Protein 8FYU (pdb70)

Foldseek 3Di:
DDDALVRLQVVLVVCVVVVVLVSSLVSLVVSCVRPVLALVSLLSNLVSCVSVVVLVSSLVSLVSSCVNPVLDLSSLQSNLVSCLVVLNLVSSLVSLVSSVVSCVVVVNPPDCVSVVVNVVSVVVNVVD/DALVVLLVVLVVCVVVVNLVVSLVSLVVSCVRPVLALVSLLSNLVSCVVVVVLVSSLVSLVSSCVNPVLDLSSLQSNLVSCLVVVVLVSSLVSLVSSVVSCVVVVNPPDCVSVVVNVVSVVVNVVD/DVDDDPPDDD/DPDDDPPDDD

Radius of gyration: 18.84 Å; Cα contacts (8 Å, |Δi|>4): 415; chains: 4; bounding box: 43×46×54 Å

B-factor: mean 25.93, std 8.2, range [12.49, 56.45]

GO terms:
  GO:0005634 nucleus (C, IDA)
  GO:0043161 proteasome-mediated ubiquitin-dependent protein catabolic process (P, IDA)
  GO:0050821 protein stabilization (P, IDA)
  GO:0006513 protein monoubiquitination (P, IDA)
  GO:0061630 ubiquitin protein ligase activity (F, IGI)
  GO:0043161 proteasome-mediated ubiquitin-dependent protein catabolic process (P, TAS)
  GO:0006511 ubiquitin-dependent protein catabolic process (P, IGI)
  GO:0051087 protein-folding chaperone binding (F, IPI)
  GO:0005515 protein binding (F, IPI)
  GO:0031072 heat sho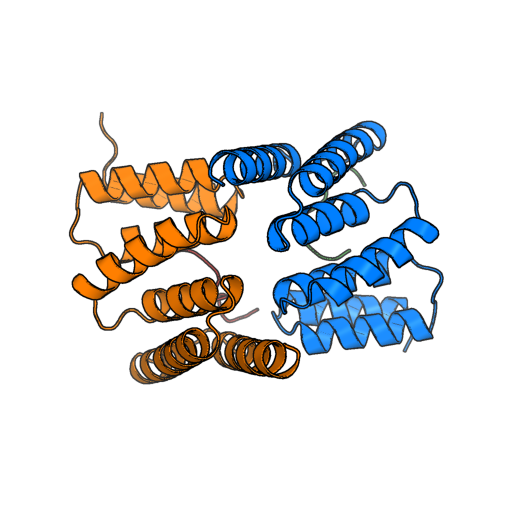ck protein binding (F, IPI)
  GO:0101031 protein folding chaperone complex (C, IPI)
  GO:0061630 ubiquitin protein ligase activity (F, IDA)
  GO:0005783 endoplasmic reticulum (C, IDA)
  GO:0030544 Hsp70 protein binding (F, IDA)
  GO:0000151 ubiquitin ligase complex (C, IDA)
  GO:0000209 protein polyubiquitination (P, IDA)
  GO:0061630 ubiquitin protein ligase activity (F, IMP)
  GO:0036503 ERAD pathway (P, IMP)
  GO:0006511 ubiquitin-dependent protein catabolic process (P, IMP)
  GO:0001664 G protein-coupled receptor binding (F, IPI)

Nearest PDB structures (foldseek):
  8gck-assembly1_B  TM=1.006E+00  e=4.329E-17  Homo sapiens
  8fyu-assembly2_A  TM=1.005E+00  e=1.346E-16  Homo sapiens
  8gck-assembly2_A  TM=1.004E+00  e=1.996E-16  Homo sapiens
  8ei0-assembly1_A  TM=9.947E-01  e=1.485E-16  Homo sapiens
  3q4a-assembly1_B  TM=9.981E-01  e=2.314E-16  Mus musculus

Structure (mmCIF, N/CA/C/O backbone):
data_8FYU
#
_entry.id   8FYU
#
_cell.length_a   82.340
_cell.length_b   46.035
_cell.length_c   70.782
_cell.angle_alpha   90.000
_cell.angle_beta   119.950
_cell.angle_gamma   90.000
#
_symmetry.space_group_name_H-M   'C 1 2 1'
#
loop_
_entity.id
_entity.type
_entity.pdbx_description
1 polymer 'E3 ubiquitin-protein ligase CHIP'
2 polymer ACE-SER-SER-THR-GLY-SER-ILE-ASP-MET-VAL-ASP
3 water water
#
loop_
_atom_site.group_PDB
_atom_site.id
_atom_site.type_symbol
_atom_site.label_atom_id
_atom_site.label_alt_id
_atom_site.label_comp_id
_atom_site.label_asym_id
_atom_site.label_entity_id
_atom_site.label_seq_id
_atom_site.pdbx_PDB_ins_code
_a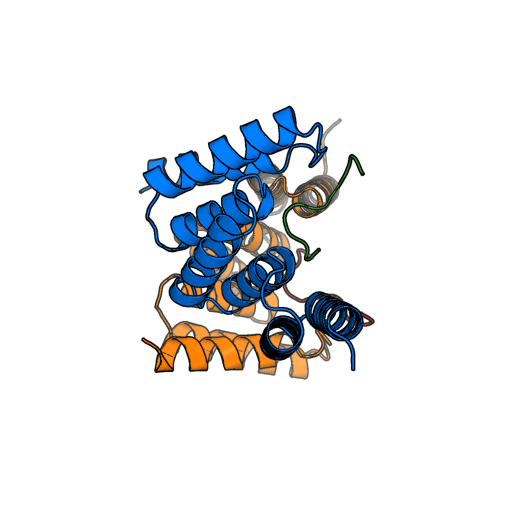tom_site.Cartn_x
_atom_site.Cartn_y
_atom_site.Cartn_z
_atom_site.occupancy
_atom_site.B_iso_or_equiv
_atom_site.auth_seq_id
_atom_site.auth_comp_id
_atom_site.auth_asym_id
_atom_site.auth_atom_id
_atom_site.pdbx_PDB_model_num
ATOM 1 N N . LYS A 1 1 ? -10.73700 12.98900 -19.41300 1.000 45.65000 23 LYS B N 1
ATOM 2 C CA . LYS A 1 1 ? -12.14600 13.35100 -19.28900 1.000 50.99000 23 LYS B CA 1
ATOM 3 C C . LYS A 1 1 ? -12.68500 12.92400 -17.93100 1.000 47.20000 23 LYS B C 1
ATOM 4 O O . LYS A 1 1 ? -12.73500 13.73000 -17.00700 1.000 50.50000 23 LYS B O 1
ATOM 6 N N . SER A 1 2 ? -13.07700 11.64200 -17.81400 1.000 46.42000 24 SER B N 1
ATOM 7 C CA . SER A 1 2 ? -13.66600 11.06500 -16.60600 1.000 39.69000 24 SER B CA 1
ATOM 8 C C . SER A 1 2 ? -12.76400 9.98800 -16.01000 1.000 35.85000 24 SER B C 1
ATOM 9 O O . SER A 1 2 ? -12.00900 9.34000 -16.73900 1.000 38.09000 24 SER B O 1
ATOM 12 N N . PRO A 1 3 ? -12.81000 9.76600 -14.69300 1.000 35.45000 25 PRO B N 1
ATOM 13 C CA . PRO A 1 3 ? -12.09200 8.61700 -14.12800 1.000 28.30000 25 PRO B CA 1
ATOM 14 C C . PRO A 1 3 ? -12.87200 7.32200 -14.31400 1.000 30.06000 25 PRO B C 1
ATOM 15 O O . PRO A 1 3 ? -14.10100 7.28300 -14.20600 1.000 32.41000 25 PRO B O 1
ATOM 19 N N . SER A 1 4 ? -12.13700 6.25300 -14.60600 1.000 27.65000 26 SER B N 1
ATOM 20 C CA . SER A 1 4 ? -12.70400 4.91600 -14.65300 1.000 26.63000 26 SER B CA 1
ATOM 21 C C . SER A 1 4 ? -12.85700 4.36500 -13.23400 1.000 25.30000 26 SER B C 1
ATOM 22 O O . SER A 1 4 ? -12.31600 4.90800 -12.26800 1.000 20.82000 26 SER B O 1
ATOM 25 N N . ALA A 1 5 ? -13.61200 3.27300 -13.10500 1.000 25.08000 27 ALA B N 1
ATOM 26 C CA . ALA A 1 5 ? -13.68400 2.61300 -11.80300 1.000 25.20000 27 ALA B CA 1
ATOM 27 C C . ALA A 1 5 ? -12.29300 2.21100 -11.32700 1.000 25.92000 27 ALA B C 1
ATOM 28 O O . ALA A 1 5 ? -11.97900 2.31500 -10.13400 1.000 22.84000 27 ALA B O 1
ATOM 30 N N . GLN A 1 6 ? -11.42700 1.79600 -12.25700 1.000 23.51000 28 GLN B N 1
ATOM 31 C CA . GLN A 1 6 ? -10.07900 1.38200 -11.88500 1.000 25.76000 28 GLN B CA 1
ATOM 32 C C . GLN A 1 6 ? -9.24300 2.56600 -11.40500 1.000 24.03000 28 GLN B C 1
ATOM 33 O O . GLN A 1 6 ? -8.44800 2.43900 -10.46000 1.000 21.50000 28 GLN B O 1
ATOM 39 N N . GLU A 1 7 ? -9.39400 3.72000 -12.05200 1.000 20.99000 29 GLU B N 1
ATOM 40 C CA . GLU A 1 7 ? -8.72800 4.92300 -11.56800 1.000 21.68000 29 GLU B CA 1
ATOM 41 C C . GLU A 1 7 ? -9.20800 5.28600 -10.17100 1.000 23.07000 29 GLU B C 1
ATOM 42 O O . GLU A 1 7 ? -8.41400 5.69700 -9.31700 1.000 20.69000 29 GLU B O 1
ATOM 48 N N . LEU A 1 8 ? -10.50900 5.15200 -9.92200 1.000 22.10000 30 LEU B N 1
ATOM 49 C CA . LEU A 1 8 ? -11.04700 5.58300 -8.64000 1.000 20.01000 30 LEU B CA 1
ATOM 50 C C . LEU A 1 8 ? -10.66500 4.61400 -7.53000 1.000 19.58000 30 LEU B C 1
ATOM 51 O O . LEU A 1 8 ? -10.37800 5.04100 -6.40600 1.000 20.06000 30 LEU B O 1
ATOM 56 N N . LYS A 1 9 ? -10.66000 3.30900 -7.81700 1.000 18.94000 31 LYS B N 1
ATOM 57 C CA . LYS A 1 9 ? -10.16100 2.37300 -6.80700 1.000 20.27000 31 LYS B CA 1
ATOM 58 C C . LYS A 1 9 ? -8.69200 2.63400 -6.51900 1.000 20.90000 31 LYS B C 1
ATOM 59 O O . LYS A 1 9 ? -8.24100 2.52600 -5.37200 1.000 20.85000 31 LYS B O 1
ATOM 65 N N . GLU A 1 10 ? -7.93200 2.98600 -7.55500 1.000 22.68000 32 GLU B N 1
ATOM 66 C CA . GLU A 1 10 ? -6.52200 3.29900 -7.37200 1.000 23.14000 32 GLU B CA 1
ATOM 67 C C . GLU A 1 10 ? -6.34900 4.54900 -6.51700 1.000 24.12000 32 GLU B C 1
ATOM 68 O O . GLU A 1 10 ? -5.53900 4.56600 -5.57600 1.000 21.09000 32 GLU B O 1
ATOM 74 N N . GLN A 1 11 ? -7.12400 5.60200 -6.81200 1.000 21.84000 33 GLN B N 1
ATOM 75 C CA . GLN A 1 11 ? -7.10300 6.80800 -5.98000 1.000 19.96000 33 GLN B CA 1
ATOM 76 C C . GLN A 1 11 ? -7.46700 6.49200 -4.53500 1.000 19.31000 33 GLN B C 1
ATOM 77 O O . GLN A 1 11 ? -6.82100 6.97500 -3.59900 1.000 18.87000 33 GLN B O 1
ATOM 83 N N . GLY A 1 12 ? -8.52200 5.70800 -4.32900 1.000 20.31000 34 GLY B N 1
ATOM 84 C CA . GLY A 1 12 ? -8.91800 5.38200 -2.97100 1.000 18.72000 34 GLY B CA 1
ATOM 85 C C . GLY A 1 12 ? -7.83200 4.62700 -2.23300 1.000 20.03000 34 GLY B C 1
ATOM 86 O O . GLY A 1 12 ? -7.55700 4.90700 -1.06400 1.000 17.24000 34 GLY B O 1
ATOM 87 N N . ASN A 1 13 ? -7.18500 3.67700 -2.92100 1.000 18.10000 35 ASN B N 1
ATOM 88 C CA . ASN A 1 13 ? -6.10100 2.90800 -2.32100 1.000 17.80000 35 ASN B CA 1
ATOM 89 C C . ASN A 1 13 ? -4.97000 3.82800 -1.86400 1.000 21.79000 35 ASN B C 1
ATOM 90 O O . ASN A 1 13 ? -4.50300 3.73800 -0.72100 1.000 19.83000 35 ASN B O 1
ATOM 95 N N . ARG A 1 14 ? -4.55200 4.76100 -2.72600 1.000 22.26000 36 ARG B N 1
ATOM 96 C CA . ARG A 1 14 ? -3.52100 5.71700 -2.32800 1.000 23.81000 36 ARG B CA 1
ATOM 97 C C . ARG A 1 14 ? -3.99300 6.58600 -1.16800 1.000 24.53000 36 ARG B C 1
ATOM 98 O O . ARG A 1 14 ? -3.23800 6.82400 -0.21500 1.000 20.75000 36 ARG B O 1
ATOM 106 N N . LEU A 1 15 ? -5.25000 7.04300 -1.21100 1.000 19.92000 37 LEU B N 1
ATOM 107 C CA . LEU A 1 15 ? -5.78600 7.80900 -0.09100 1.000 19.67000 37 LEU B CA 1
ATOM 108 C C . LEU A 1 15 ? -5.82800 6.97000 1.18300 1.000 22.12000 37 LEU B C 1
ATOM 109 O O . LEU A 1 15 ? -5.53300 7.47600 2.27400 1.000 20.75000 37 LEU B O 1
ATOM 114 N N . PHE A 1 16 ? -6.19000 5.68900 1.06800 1.000 18.29000 38 PHE B N 1
ATOM 115 C CA . PHE A 1 16 ? -6.19800 4.81700 2.24200 1.000 20.22000 38 PHE B CA 1
ATOM 116 C C . PHE A 1 16 ? -4.81800 4.75400 2.87900 1.000 21.75000 38 PHE B C 1
ATOM 117 O O . PHE A 1 16 ? -4.67400 4.93100 4.09300 1.000 21.66000 38 PHE B O 1
ATOM 125 N N . VAL A 1 17 ? -3.78700 4.49100 2.07700 1.000 22.53000 39 VAL B N 1
ATOM 126 C CA . VAL A 1 17 ? -2.43400 4.43600 2.62100 1.000 22.78000 39 VAL B CA 1
ATOM 127 C C . VAL A 1 17 ? -2.01800 5.80400 3.15600 1.000 24.78000 39 VAL B C 1
ATOM 128 O O . VAL A 1 17 ? -1.19000 5.90300 4.07000 1.000 23.69000 39 VAL B O 1
ATOM 132 N N . GLY A 1 18 ? -2.59500 6.87900 2.61900 1.000 22.21000 40 GLY B N 1
ATOM 133 C CA . GLY A 1 18 ? -2.31100 8.19100 3.15900 1.000 23.14000 40 GLY B CA 1
ATOM 134 C C . GLY A 1 18 ? -3.06200 8.54000 4.42100 1.000 25.50000 40 GLY B C 1
ATOM 135 O O . GLY A 1 18 ? -3.03000 9.69900 4.84500 1.000 25.95000 40 GLY B O 1
ATOM 136 N N . ARG A 1 19 ? -3.73700 7.56400 5.04200 1.000 22.99000 41 ARG B N 1
ATOM 137 C CA . ARG A 1 19 ? -4.59600 7.80200 6.20600 1.000 24.30000 41 ARG B CA 1
ATOM 138 C C . ARG A 1 19 ? -5.65800 8.85900 5.91800 1.000 25.46000 41 ARG B C 1
ATOM 139 O O . ARG A 1 19 ? -6.08400 9.58100 6.81800 1.000 28.50000 41 ARG B O 1
ATOM 147 N N . LYS A 1 20 ? -6.09300 8.95700 4.66200 1.000 22.39000 42 LYS B N 1
ATOM 148 C CA . LYS A 1 20 ? -7.19400 9.83700 4.28100 1.000 23.58000 42 LYS B CA 1
ATOM 149 C C . LYS A 1 20 ? -8.44900 8.99100 4.08300 1.000 23.02000 42 LYS B C 1
ATOM 150 O O . LYS A 1 20 ? -8.93400 8.79700 2.97300 1.000 18.80000 42 LYS B O 1
ATOM 156 N N . TYR A 1 21 ? -8.96400 8.48100 5.20200 1.000 19.75000 43 TYR B N 1
ATOM 157 C CA . TYR A 1 21 ? -9.95300 7.40700 5.14200 1.000 23.57000 43 TYR B CA 1
ATOM 158 C C . TYR A 1 21 ? -11.32000 7.85300 4.61600 1.000 20.73000 43 TYR B C 1
ATOM 159 O O . TYR A 1 21 ? -11.92800 7.12300 3.82000 1.000 20.12000 43 TYR B O 1
ATOM 168 N N . PRO A 1 22 ? -11.86300 9.00000 5.04800 1.000 21.41000 44 PRO B N 1
ATOM 169 C CA . PRO A 1 22 ? -13.14400 9.44200 4.47000 1.000 22.02000 44 PRO B CA 1
ATOM 170 C C . PRO A 1 22 ? -13.03600 9.74600 2.99100 1.000 21.00000 44 PRO B C 1
ATOM 171 O O . PRO A 1 22 ? -13.95500 9.44700 2.21600 1.000 20.47000 44 PRO B O 1
ATOM 175 N N . GLU A 1 23 ? -11.92600 10.36200 2.58500 1.000 21.97000 45 GLU B N 1
ATOM 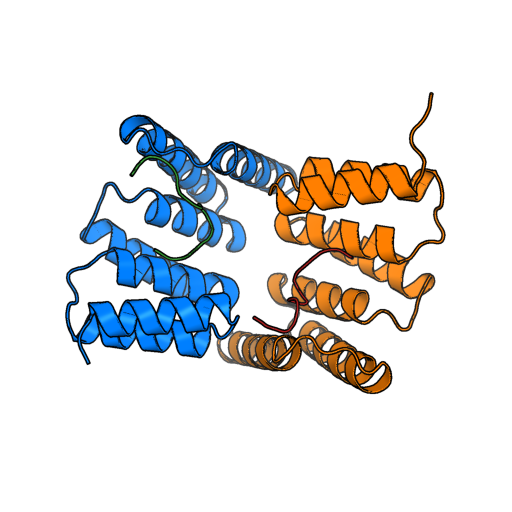176 C CA . GLU A 1 23 ? -11.69800 10.62300 1.17200 1.000 20.43000 45 GLU B CA 1
ATOM 177 C C . GLU A 1 23 ? -11.54600 9.31600 0.39600 1.000 21.44000 45 GLU B C 1
ATOM 178 O O . GLU A 1 23 ? -12.06700 9.17600 -0.72100 1.000 15.95000 45 GLU B O 1
ATOM 184 N N . ALA A 1 24 ? -10.85300 8.33800 0.98400 1.000 17.64000 46 ALA B N 1
ATOM 185 C CA . ALA A 1 24 ? -10.73800 7.02700 0.34200 1.000 16.35000 46 ALA B CA 1
ATOM 186 C C . ALA A 1 24 ? -12.10100 6.36700 0.17500 1.000 18.88000 46 ALA B C 1
ATOM 187 O O . ALA A 1 24 ? -12.38500 5.76300 -0.87200 1.000 15.97000 46 ALA B O 1
ATOM 189 N N . ALA A 1 25 ? -12.95300 6.44400 1.20200 1.000 15.29000 47 ALA B N 1
ATOM 190 C CA . ALA A 1 25 ? -14.25200 5.78700 1.10800 1.000 16.65000 47 ALA B CA 1
ATOM 191 C C . ALA A 1 25 ? -15.11300 6.40400 0.00900 1.000 17.24000 47 ALA B C 1
ATOM 192 O O . ALA A 1 25 ? -15.84000 5.68900 -0.69200 1.000 17.54000 47 ALA B O 1
ATOM 194 N N . ALA A 1 26 ? -15.01700 7.72200 -0.17500 1.000 17.04000 48 ALA B N 1
ATOM 195 C CA . ALA A 1 26 ? -15.74000 8.38500 -1.26200 1.000 18.56000 48 ALA B CA 1
ATOM 196 C C . ALA A 1 26 ? -15.24800 7.92200 -2.62800 1.000 17.84000 48 ALA B C 1
ATOM 197 O O . ALA A 1 26 ? -16.05600 7.71800 -3.54800 1.000 19.18000 48 ALA B O 1
ATOM 199 N N . CYS A 1 27 ? -13.93000 7.75600 -2.79100 1.000 16.58000 49 CYS B N 1
ATOM 200 C CA . CYS A 1 27 ? -13.41000 7.20700 -4.04400 1.000 18.78000 49 CYS B CA 1
ATOM 201 C C . CYS A 1 27 ? -13.96700 5.81500 -4.32100 1.000 19.38000 49 CYS B C 1
ATOM 202 O O . CYS A 1 27 ? -14.31400 5.48900 -5.46300 1.000 16.65000 49 CYS B O 1
ATOM 205 N N . TYR A 1 28 ? -14.01200 4.95100 -3.29900 1.000 19.14000 50 TYR B N 1
ATOM 206 C CA . TYR A 1 28 ? -14.57200 3.61800 -3.52200 1.000 14.71000 50 TYR B CA 1
ATOM 207 C C . TYR A 1 28 ? -16.05800 3.70400 -3.87000 1.000 14.54000 50 TYR B C 1
ATOM 208 O O . TYR A 1 28 ? -16.55500 2.93500 -4.70500 1.000 15.53000 50 TYR B O 1
ATOM 217 N N . GLY A 1 29 ? -16.78000 4.64400 -3.25400 1.000 16.38000 51 GLY B N 1
ATOM 218 C CA . GLY A 1 29 ? -18.18400 4.82700 -3.58300 1.000 17.63000 51 GLY B CA 1
ATOM 219 C C . GLY A 1 29 ? -18.38200 5.23800 -5.02900 1.000 18.50000 51 GLY B C 1
ATOM 220 O O . GLY A 1 29 ? -19.30500 4.77100 -5.69900 1.000 16.99000 51 GLY B O 1
ATOM 221 N N . ARG A 1 30 ? -17.49500 6.09500 -5.53500 1.000 16.25000 52 ARG B N 1
ATOM 222 C CA . ARG A 1 30 ? -17.53200 6.46500 -6.94300 1.000 20.95000 52 ARG B CA 1
ATOM 223 C C . ARG A 1 30 ? -17.18600 5.28200 -7.84500 1.000 18.97000 52 ARG B C 1
ATOM 224 O O . ARG A 1 30 ? -17.76500 5.14300 -8.93100 1.000 16.73000 52 ARG B O 1
ATOM 232 N N . ALA A 1 31 ? -16.27000 4.40800 -7.40800 1.000 16.42000 53 ALA B N 1
ATOM 233 C CA . ALA A 1 31 ? -15.99900 3.19300 -8.17300 1.000 19.95000 53 ALA B CA 1
ATOM 234 C C . ALA A 1 31 ? -17.23600 2.29900 -8.23600 1.000 18.08000 53 ALA B C 1
ATOM 235 O O . ALA A 1 31 ? -17.58400 1.78500 -9.30400 1.000 18.45000 53 ALA B O 1
ATOM 237 N N . ILE A 1 32 ? -17.93200 2.14200 -7.10400 1.000 16.39000 54 ILE B N 1
ATOM 238 C CA . ILE A 1 32 ? -19.16900 1.37000 -7.05100 1.000 15.56000 54 ILE B CA 1
ATOM 239 C C . ILE A 1 32 ? -20.20000 1.94000 -8.01500 1.000 19.99000 54 ILE B C 1
ATOM 240 O O . ILE A 1 32 ? -20.91800 1.19300 -8.69200 1.000 15.95000 54 ILE B O 1
ATOM 245 N N . THR A 1 33 ? -20.30400 3.27100 -8.08400 1.000 16.96000 55 THR B N 1
ATOM 246 C CA . THR A 1 33 ? -21.24000 3.88200 -9.01900 1.000 18.38000 55 THR B CA 1
ATOM 247 C C . THR A 1 33 ? -20.96000 3.42400 -10.44100 1.000 15.92000 55 THR B C 1
ATOM 248 O O . THR A 1 33 ? -21.87300 3.07300 -11.19100 1.000 21.95000 55 THR B O 1
ATOM 252 N N . ARG A 1 34 ? -19.69100 3.38800 -10.81400 1.000 17.67000 56 ARG B N 1
ATOM 253 C CA . ARG A 1 34 ? -19.31800 3.01100 -12.16200 1.000 20.35000 56 ARG B CA 1
ATOM 254 C C . ARG A 1 34 ? -19.42300 1.50900 -12.40100 1.000 20.12000 56 ARG B C 1
ATOM 255 O O . ARG A 1 34 ? -19.69500 1.08200 -13.53300 1.000 20.14000 56 ARG B O 1
ATOM 263 N N . ASN A 1 35 ? -19.23000 0.69000 -11.38000 1.000 23.71000 57 ASN B N 1
ATOM 264 C CA . ASN A 1 35 ? -19.46700 -0.74800 -11.50400 1.000 22.56000 57 ASN B CA 1
ATOM 265 C C . ASN A 1 35 ? -19.87300 -1.30500 -10.15800 1.000 17.62000 57 ASN B C 1
ATOM 266 O O . ASN A 1 35 ? -19.01800 -1.57800 -9.30000 1.000 20.77000 57 ASN B O 1
ATOM 271 N N . PRO A 1 36 ? -21.17100 -1.48500 -9.92700 1.000 17.00000 58 PRO B N 1
ATOM 272 C CA . PRO A 1 36 ? -21.66300 -1.91600 -8.61700 1.000 21.22000 58 PRO B CA 1
ATOM 273 C C . PRO A 1 36 ? -21.57400 -3.41300 -8.35800 1.000 21.14000 58 PRO B C 1
ATOM 274 O O . PRO A 1 36 ? -22.08600 -3.87100 -7.33200 1.000 21.63000 58 PRO B O 1
ATOM 278 N N . LEU A 1 37 ? -20.93000 -4.18100 -9.23800 1.000 19.69000 59 LEU B N 1
ATOM 279 C CA . LEU A 1 37 ? -20.84600 -5.62800 -9.09100 1.000 22.48000 59 LEU B CA 1
ATOM 280 C C . LEU A 1 37 ? -19.47200 -6.10800 -8.63300 1.000 25.43000 59 LEU B C 1
ATOM 281 O O . LEU A 1 37 ? -19.20300 -7.31100 -8.70400 1.000 23.90000 59 LEU B O 1
ATOM 286 N N . VAL A 1 38 ? -18.60000 -5.20500 -8.17400 1.000 21.77000 60 VAL B N 1
ATOM 287 C CA . VAL A 1 38 ? -17.24900 -5.54100 -7.72600 1.000 22.41000 60 VAL B CA 1
ATOM 288 C C . VAL A 1 38 ? -17.26900 -5.64200 -6.21200 1.000 19.10000 60 VAL B C 1
ATOM 289 O O . VAL A 1 38 ? -17.33000 -4.61400 -5.53200 1.000 17.38000 60 VAL B O 1
ATOM 293 N N . ALA A 1 39 ? -17.13500 -6.85500 -5.67300 1.000 17.65000 61 ALA B N 1
ATOM 294 C CA . ALA A 1 39 ? -17.11900 -6.99200 -4.21900 1.000 18.63000 61 ALA B CA 1
ATOM 295 C C . 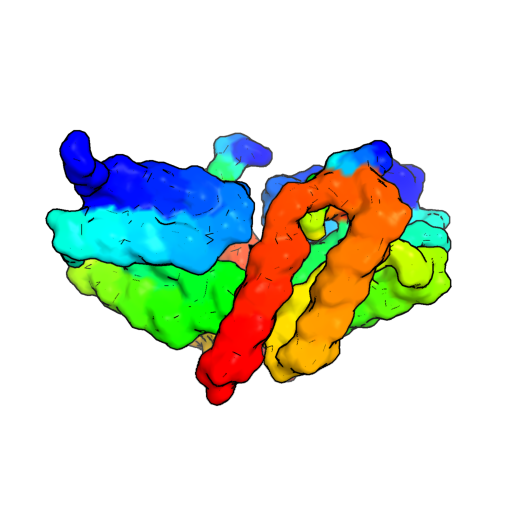ALA A 1 39 ? -15.96400 -6.22500 -3.58100 1.000 17.39000 61 ALA B C 1
ATOM 296 O O . ALA A 1 39 ? -16.11900 -5.68500 -2.47900 1.000 15.55000 61 ALA B O 1
ATOM 298 N N . VAL A 1 40 ? -14.80600 -6.16600 -4.24600 1.000 14.73000 62 VAL B N 1
ATOM 299 C CA . VAL A 1 40 ? -13.61900 -5.55900 -3.64500 1.000 16.10000 62 VAL B CA 1
ATOM 300 C C . VAL A 1 40 ? -13.82100 -4.06200 -3.37900 1.000 16.68000 62 VAL B C 1
ATOM 301 O O . VAL A 1 40 ? -13.26800 -3.51700 -2.41200 1.000 15.20000 62 VAL B O 1
ATOM 305 N N . TYR A 1 41 ? -14.60000 -3.36500 -4.21000 1.000 15.66000 63 TYR B N 1
ATOM 306 C CA . TYR A 1 41 ? -14.88700 -1.96400 -3.89500 1.000 16.81000 63 TYR B CA 1
ATOM 307 C C . TYR A 1 41 ? -15.58800 -1.84700 -2.54900 1.000 14.29000 63 TYR B C 1
ATOM 308 O O . TYR A 1 41 ? -15.34700 -0.89600 -1.79600 1.000 14.73000 63 TYR B O 1
ATOM 317 N N . TYR A 1 42 ? -16.46900 -2.80300 -2.23600 1.000 12.85000 64 TYR B N 1
ATOM 318 C CA . TYR A 1 42 ? -17.23000 -2.75200 -0.99300 1.000 13.51000 64 TYR B CA 1
ATOM 319 C C . TYR A 1 42 ? -16.38900 -3.18100 0.20400 1.000 13.61000 64 TYR B C 1
ATOM 320 O O . TYR A 1 42 ? -16.55400 -2.63300 1.30100 1.000 15.44000 64 TYR B O 1
ATOM 329 N N . THR A 1 43 ? -15.51400 -4.17900 0.03800 1.000 15.84000 65 THR B N 1
ATOM 330 C CA . THR A 1 43 ? -14.68100 -4.56400 1.18300 1.000 14.28000 65 THR B CA 1
ATOM 331 C C . THR A 1 43 ? -13.61500 -3.51300 1.45300 1.000 15.05000 65 THR B C 1
ATOM 332 O O . THR A 1 43 ? -13.31200 -3.21700 2.61700 1.000 15.53000 65 THR B O 1
ATOM 336 N N . ASN A 1 44 ? -13.05000 -2.92700 0.39700 1.000 17.41000 66 ASN B N 1
ATOM 337 C CA . ASN A 1 44 ? -12.19000 -1.75800 0.56700 1.000 17.78000 66 ASN B CA 1
ATOM 338 C C . ASN A 1 44 ? -12.91100 -0.64100 1.31800 1.000 14.97000 66 ASN B C 1
ATOM 339 O O . ASN A 1 44 ? -12.36400 -0.05900 2.26000 1.000 16.66000 66 ASN B O 1
ATOM 344 N N . ARG A 1 45 ? -14.13600 -0.30600 0.90900 1.000 18.08000 67 ARG B N 1
ATOM 345 C CA . ARG A 1 45 ? -14.81800 0.78000 1.61400 1.000 19.17000 67 ARG B CA 1
ATOM 346 C C . ARG A 1 45 ? -15.15800 0.36900 3.03800 1.000 18.28000 67 ARG B C 1
ATOM 347 O O . ARG A 1 45 ? -15.08600 1.19000 3.95600 1.000 15.56000 67 ARG B O 1
ATOM 355 N N . ALA A 1 46 ? -15.52500 -0.89900 3.24000 1.000 15.62000 68 ALA B N 1
ATOM 356 C CA . ALA A 1 46 ? -15.75500 -1.39200 4.59900 1.000 19.83000 68 ALA B CA 1
ATOM 357 C C . ALA A 1 46 ? -14.55200 -1.12700 5.50100 1.000 15.02000 68 ALA B C 1
ATOM 358 O O . ALA A 1 46 ? -14.71100 -0.73000 6.66400 1.000 17.91000 68 ALA B O 1
ATOM 360 N N . LEU A 1 47 ? -13.33400 -1.30900 4.98100 1.000 12.76000 69 LEU B N 1
ATOM 361 C CA . LEU A 1 47 ? -12.15800 -1.13100 5.83300 1.000 15.39000 69 LEU B CA 1
ATOM 362 C C . LEU A 1 47 ? -11.91300 0.34000 6.15800 1.000 16.85000 69 LEU B C 1
ATOM 363 O O . LEU A 1 47 ? -11.46300 0.66900 7.26700 1.000 16.35000 69 LEU B O 1
ATOM 368 N N . CYS A 1 48 ? -12.20200 1.23700 5.21000 1.000 14.73000 70 CYS B N 1
ATOM 369 C CA . CYS A 1 48 ? -12.21600 2.66500 5.52500 1.000 15.91000 70 CYS B CA 1
ATOM 370 C C . CYS A 1 48 ? -13.17400 2.96500 6.67000 1.000 14.07000 70 CYS B C 1
ATOM 371 O O . CYS A 1 48 ? -12.81600 3.66300 7.63000 1.000 15.08000 70 CYS B O 1
ATOM 374 N N . TYR A 1 49 ? -14.40700 2.45600 6.57300 1.000 14.04000 71 TYR B N 1
ATOM 375 C CA . TYR A 1 49 ? -15.41900 2.71100 7.59300 1.000 15.46000 71 TYR B CA 1
ATOM 376 C C . TYR A 1 49 ? -14.98300 2.17600 8.94700 1.000 15.36000 71 TYR B C 1
ATOM 377 O O . TYR A 1 49 ? -15.27000 2.79100 9.98000 1.000 16.14000 71 TYR B O 1
ATOM 386 N N . LEU A 1 50 ? -14.26200 1.05800 8.95100 1.000 15.45000 72 LEU B N 1
ATOM 387 C CA . LEU A 1 50 ? -13.68200 0.53800 10.19100 1.000 16.88000 72 LEU B CA 1
ATOM 388 C C . LEU A 1 50 ? -12.70200 1.53100 10.80900 1.000 16.96000 72 LEU B C 1
ATOM 389 O O . LEU A 1 50 ? -12.73000 1.77600 12.02000 1.000 18.64000 72 LEU B O 1
ATOM 394 N N . LYS A 1 51 ? -11.81700 2.10100 9.98500 1.000 16.40000 73 LYS B N 1
ATOM 395 C CA . LYS A 1 51 ? -10.82800 3.06500 10.46300 1.000 19.68000 73 LYS B CA 1
ATOM 396 C C . LYS A 1 51 ? -11.47300 4.34400 10.97700 1.000 19.89000 73 LYS B C 1
ATOM 397 O O . LYS A 1 51 ? -10.87000 5.06200 11.79200 1.000 20.12000 73 LYS B O 1
ATOM 403 N N . MET A 1 52 ? -12.66100 4.66400 10.47800 1.000 15.37000 74 MET B N 1
ATOM 404 C CA . MET A 1 52 ? -13.44900 5.83400 10.83300 1.000 18.50000 74 MET B CA 1
ATOM 405 C C . MET A 1 52 ? -14.43000 5.55600 11.96900 1.000 19.90000 74 MET B C 1
ATOM 406 O O . MET A 1 52 ? -15.17800 6.46200 12.34400 1.000 21.35000 74 MET B O 1
ATOM 411 N N . GLN A 1 53 ? -14.46800 4.32900 12.49700 1.000 21.03000 75 GLN B N 1
ATOM 412 C CA . GLN A 1 53 ? -15.34900 3.89800 13.59000 1.000 22.29000 75 GLN B CA 1
ATOM 413 C C . GLN A 1 53 ? -16.81300 3.81700 13.17500 1.000 20.54000 75 GLN B C 1
ATOM 414 O O . GLN A 1 53 ? -17.69400 3.70400 14.03600 1.000 18.83000 75 GLN B O 1
ATOM 420 N N . GLN A 1 54 ? -17.10600 3.86000 11.87800 1.000 24.94000 76 GLN B N 1
ATOM 421 C CA . GLN A 1 54 ? -18.48200 3.76400 11.39900 1.000 20.36000 76 GLN B CA 1
ATOM 422 C C . GLN A 1 54 ? -18.79800 2.28900 11.13200 1.000 23.37000 76 GLN B C 1
ATOM 423 O O . GLN A 1 54 ? -18.91100 1.82100 10.00100 1.000 23.07000 76 GLN B O 1
ATOM 429 N N . HIS A 1 55 ? -18.92400 1.55100 12.23900 1.000 23.53000 77 HIS B N 1
ATOM 430 C CA . HIS A 1 55 ? -19.04400 0.10100 12.16400 1.000 25.72000 77 HIS B CA 1
ATOM 431 C C . HIS A 1 55 ? -20.30600 -0.31600 11.42800 1.000 23.68000 77 HIS B C 1
ATOM 432 O O . HIS A 1 55 ? -20.27600 -1.25300 10.62200 1.000 26.44000 77 HIS B O 1
ATOM 439 N N . GLU A 1 56 ? -21.42100 0.37400 11.67900 1.000 24.81000 78 GLU B N 1
ATOM 440 C CA . GLU A 1 56 ? -22.67800 -0.00500 11.04200 1.000 32.39000 78 GLU B CA 1
ATOM 441 C C . GLU A 1 56 ? -22.59000 0.11800 9.52400 1.000 24.70000 78 GLU B C 1
ATOM 442 O O . GLU A 1 56 ? -23.09000 -0.74400 8.79600 1.000 23.24000 78 GLU B O 1
ATOM 448 N N . GLN A 1 57 ? -21.92300 1.16200 9.03300 1.000 24.01000 79 GLN B N 1
ATOM 449 C CA . GLN A 1 57 ? -21.67500 1.27300 7.59600 1.000 25.32000 79 GLN B CA 1
ATOM 450 C C . GLN A 1 57 ? -20.74300 0.16500 7.11200 1.000 20.27000 79 GLN B C 1
ATOM 451 O O . GLN A 1 57 ? -20.93200 -0.39000 6.02500 1.000 21.51000 79 GLN B O 1
ATOM 457 N N . ALA A 1 58 ? -19.71100 -0.14600 7.90000 1.000 21.61000 80 ALA B N 1
ATOM 458 C CA . ALA A 1 58 ? -18.77300 -1.20500 7.53200 1.000 19.04000 80 ALA B CA 1
ATOM 459 C C . ALA A 1 58 ? -19.47800 -2.55600 7.43100 1.000 20.81000 80 ALA B C 1
ATOM 460 O O . ALA A 1 58 ? -19.20400 -3.34100 6.51600 1.000 19.57000 80 ALA B O 1
ATOM 462 N N . LEU A 1 59 ? -20.36900 -2.85200 8.38600 1.000 20.55000 81 LEU B N 1
ATOM 463 C CA . LEU A 1 59 ? -21.16800 -4.07600 8.32900 1.000 26.40000 81 LEU B CA 1
ATOM 464 C C . LEU A 1 59 ? -21.92600 -4.16400 7.01700 1.000 23.65000 81 LEU B C 1
ATOM 465 O O . LEU A 1 59 ? -21.87300 -5.18100 6.31300 1.000 20.01000 81 LEU B O 1
ATOM 470 N N . ALA A 1 60 ? -22.65500 -3.09600 6.68900 1.000 22.37000 82 ALA B N 1
ATOM 471 C CA . ALA A 1 60 ? -23.46800 -3.07200 5.48100 1.000 24.54000 82 ALA B CA 1
ATOM 472 C C . ALA A 1 60 ? -22.63100 -3.38600 4.25100 1.000 19.31000 82 ALA B C 1
ATOM 473 O O . ALA A 1 60 ? -23.00800 -4.22100 3.42300 1.000 22.40000 82 ALA B O 1
ATOM 475 N N . ASP A 1 61 ? -21.47100 -2.74200 4.13500 1.000 20.10000 83 ASP B N 1
ATOM 476 C CA . ASP A 1 61 ? -20.60700 -2.96700 2.98400 1.000 16.53000 83 ASP B CA 1
ATOM 477 C C . ASP A 1 61 ? -20.12600 -4.41000 2.93000 1.000 18.30000 83 ASP B C 1
ATOM 478 O O . ASP A 1 61 ? -20.09900 -5.01600 1.85400 1.000 17.05000 83 ASP B O 1
ATOM 483 N N . CYS A 1 62 ? -19.75700 -4.98400 4.08500 1.000 15.14000 84 CYS B N 1
ATOM 484 C CA . CYS A 1 62 ? -19.32900 -6.38100 4.08900 1.000 16.01000 84 CYS B CA 1
ATOM 485 C C . CYS A 1 62 ? -20.45600 -7.29900 3.63100 1.000 19.77000 84 CYS B C 1
ATOM 486 O O . CYS A 1 62 ? -20.22000 -8.26000 2.89100 1.000 15.84000 84 CYS B O 1
ATOM 489 N N . ARG A 1 63 ? -21.68900 -7.01500 4.06700 1.000 21.34000 85 ARG B N 1
ATOM 490 C CA . ARG A 1 63 ? -22.83900 -7.81000 3.64800 1.000 23.12000 85 ARG B CA 1
ATOM 491 C C . ARG A 1 63 ? -23.07900 -7.69600 2.14900 1.000 21.62000 85 ARG B C 1
ATOM 492 O O . ARG A 1 63 ? -23.36500 -8.70300 1.49300 1.000 19.98000 85 ARG B O 1
ATOM 500 N N . ARG A 1 64 ? -22.96700 -6.48500 1.58900 1.000 23.35000 86 ARG B N 1
ATOM 501 C CA . ARG A 1 64 ? -23.09800 -6.32800 0.14000 1.000 26.09000 86 ARG B CA 1
ATOM 502 C C . ARG A 1 64 ? -21.98700 -7.07200 -0.58800 1.000 25.07000 86 ARG B C 1
ATOM 503 O O . ARG A 1 64 ? -22.23000 -7.72200 -1.61200 1.000 18.80000 86 ARG B O 1
ATOM 511 N N . ALA A 1 65 ? -20.76400 -7.01200 -0.05300 1.000 21.18000 87 ALA B N 1
ATOM 512 C CA . ALA A 1 65 ? -19.64400 -7.70500 -0.67800 1.000 18.57000 87 ALA B CA 1
ATOM 513 C C . ALA A 1 65 ? -19.86000 -9.21600 -0.69700 1.000 18.64000 87 ALA B C 1
ATOM 514 O O . ALA A 1 65 ? -19.49600 -9.89200 -1.67000 1.000 20.06000 87 ALA B O 1
ATOM 516 N N . LEU A 1 66 ? -20.47000 -9.76600 0.36000 1.000 17.90000 88 LEU B N 1
ATOM 517 C CA . LEU A 1 66 ? -20.73000 -11.20200 0.39900 1.000 19.11000 88 LEU B CA 1
ATOM 518 C C . LEU A 1 66 ? -21.81900 -11.61700 -0.59000 1.000 18.63000 88 LEU B C 1
ATOM 519 O O . LEU A 1 66 ? -21.83700 -12.76700 -1.04000 1.000 20.61000 88 LEU B O 1
ATOM 524 N N . GLU A 1 67 ? -22.74800 -10.72200 -0.91800 1.000 19.38000 89 GLU B N 1
ATOM 525 C CA . GLU A 1 67 ? -23.70200 -11.03100 -1.98100 1.000 19.46000 89 GLU B CA 1
ATOM 526 C C . GLU A 1 67 ? -23.00600 -11.14000 -3.32800 1.000 22.52000 89 GLU B C 1
ATOM 527 O O . GLU A 1 67 ? -23.43300 -11.91100 -4.19900 1.000 23.43000 89 GLU B O 1
ATOM 533 N N . LEU A 1 68 ? -21.93400 -10.37400 -3.52200 1.000 16.48000 90 LEU B N 1
ATOM 534 C CA . LEU A 1 68 ? -21.24500 -10.36700 -4.80600 1.000 20.51000 90 LEU B CA 1
ATOM 535 C C . LEU A 1 68 ? -20.14300 -11.41800 -4.88000 1.000 20.84000 90 LEU B C 1
ATOM 536 O O . LEU A 1 68 ? -19.87900 -11.96100 -5.96100 1.000 23.99000 90 LEU B O 1
ATOM 541 N N . ASP A 1 69 ? -19.48500 -11.72100 -3.74900 1.000 22.29000 91 ASP B N 1
ATOM 542 C CA . ASP A 1 69 ? -18.43500 -12.74400 -3.71800 1.000 18.92000 91 ASP B CA 1
ATOM 543 C C . ASP A 1 69 ? -18.53200 -13.44300 -2.36800 1.000 20.85000 91 ASP B C 1
ATOM 544 O O . ASP A 1 69 ? -17.96000 -12.98800 -1.36400 1.000 16.64000 91 ASP B O 1
ATOM 549 N N . GLY A 1 70 ? -19.26200 -14.56300 -2.35300 1.000 19.29000 92 GLY B N 1
ATOM 550 C CA . GLY A 1 70 ? -19.43100 -15.30300 -1.11800 1.000 21.95000 92 GLY B CA 1
ATOM 551 C C . GLY A 1 70 ? -18.15300 -15.89800 -0.55600 1.000 19.26000 92 GLY B C 1
ATOM 552 O O . GLY A 1 70 ? -18.15800 -16.33000 0.60000 1.000 21.11000 92 GLY B O 1
ATOM 553 N N . GLN A 1 71 ? -17.07500 -15.93900 -1.34400 1.000 19.35000 93 GLN B N 1
ATOM 554 C CA . GLN A 1 71 ? -15.79800 -16.51900 -0.94500 1.000 19.66000 93 GLN B CA 1
ATOM 555 C C . GLN A 1 71 ? -14.80600 -15.49500 -0.39500 1.000 18.78000 93 GLN B C 1
ATOM 556 O O . GLN A 1 71 ? -13.66100 -15.86800 -0.10500 1.000 15.80000 93 GLN B O 1
ATOM 562 N N . SER A 1 72 ? -15.20900 -14.23400 -0.23700 1.000 16.83000 94 SER B N 1
ATOM 563 C CA . SER A 1 72 ? -14.24700 -13.16500 0.02900 1.000 15.90000 94 SER B CA 1
ATOM 564 C C . SER A 1 72 ? -13.67500 -13.33100 1.43400 1.000 15.53000 94 SER B C 1
ATOM 565 O O . SER A 1 72 ? -14.40900 -13.25800 2.42400 1.000 14.22000 94 SER B O 1
ATOM 568 N N . VAL A 1 73 ? -12.36800 -13.58100 1.51400 1.000 13.85000 95 VAL B N 1
ATOM 569 C CA . VAL A 1 73 ? -11.71400 -13.72200 2.81700 1.000 17.26000 95 VAL B CA 1
ATOM 570 C C . VAL A 1 73 ? -11.76800 -12.39900 3.56900 1.000 15.31000 95 VAL B C 1
ATOM 571 O O . VAL A 1 73 ? -12.11500 -12.34600 4.75300 1.000 15.91000 95 VAL B O 1
ATOM 575 N N . LYS A 1 74 ? -11.43700 -11.30500 2.88300 1.000 19.29000 96 LYS B N 1
ATOM 576 C CA . LYS A 1 74 ? -11.43700 -10.01600 3.56300 1.000 15.12000 96 LYS B CA 1
ATOM 577 C C . LYS A 1 74 ? -12.84600 -9.58800 3.94900 1.000 16.70000 96 LYS B C 1
ATOM 578 O O . LYS A 1 74 ? -13.01700 -8.88500 4.94000 1.000 16.63000 96 LYS B O 1
ATOM 584 N N . ALA A 1 75 ? -13.87600 -9.98500 3.19600 1.000 16.11000 97 ALA B N 1
ATOM 585 C CA . ALA A 1 75 ? -15.22000 -9.61800 3.63500 1.000 16.24000 97 ALA B CA 1
ATOM 586 C C . ALA A 1 75 ? -15.52500 -10.23800 4.99400 1.000 17.95000 97 ALA B C 1
ATOM 587 O O . ALA A 1 75 ? -16.08900 -9.57700 5.87700 1.000 15.50000 97 ALA B O 1
ATOM 589 N N . HIS A 1 76 ? -15.13900 -11.50600 5.18200 1.000 15.40000 98 HIS B N 1
ATOM 590 C CA . HIS A 1 76 ? -15.33200 -12.16900 6.46500 1.000 14.91000 98 HIS B CA 1
ATOM 591 C C . HIS A 1 76 ? -14.41700 -11.58500 7.53400 1.000 15.05000 98 HIS B C 1
ATOM 592 O O . HIS A 1 76 ? -14.82700 -11.42600 8.68800 1.000 17.59000 98 HIS B O 1
ATOM 599 N N . PHE A 1 77 ? -13.16400 -11.29800 7.19200 1.000 14.44000 99 PHE B N 1
ATOM 600 C CA . PHE A 1 77 ? -12.25800 -10.76600 8.21100 1.000 15.64000 99 PHE B CA 1
ATOM 601 C C . PHE A 1 77 ? -12.73600 -9.40800 8.70800 1.000 18.37000 99 PHE B C 1
ATOM 602 O O . PHE A 1 77 ? -12.80300 -9.16900 9.92400 1.000 20.57000 99 PHE B O 1
ATOM 610 N N . PHE A 1 78 ? -13.09300 -8.50100 7.77800 1.000 16.28000 100 PHE B N 1
ATOM 611 C CA . PHE A 1 78 ? -13.52700 -7.16900 8.19100 1.000 19.15000 100 PHE B CA 1
ATOM 612 C C . PHE A 1 78 ? -14.84800 -7.23400 8.93900 1.000 16.96000 100 PHE B C 1
ATOM 613 O O . PHE A 1 78 ? -15.08200 -6.45100 9.86300 1.000 17.59000 100 PHE B O 1
ATOM 621 N N . LEU A 1 79 ? -15.71400 -8.16800 8.56400 1.000 14.49000 101 LEU B N 1
ATOM 622 C CA . LEU A 1 79 ? -16.94000 -8.38600 9.31900 1.000 18.55000 101 LEU B CA 1
ATOM 623 C C . LEU A 1 79 ? -16.63000 -8.83000 10.74400 1.000 19.35000 101 LEU B C 1
ATOM 624 O O . LEU A 1 79 ? -17.22700 -8.32000 11.70000 1.000 18.62000 101 LEU B O 1
ATOM 629 N N . GLY A 1 80 ? -15.70100 -9.78100 10.90500 1.000 15.68000 102 GLY B N 1
ATOM 630 C CA . GLY A 1 80 ? -15.29500 -10.18700 12.24300 1.000 16.26000 102 GLY B CA 1
ATOM 631 C C . GLY A 1 80 ? -14.64000 -9.05500 13.01700 1.000 21.88000 102 GLY B C 1
ATOM 632 O O . GLY A 1 80 ? -14.93700 -8.84300 14.19800 1.000 20.46000 102 GLY B O 1
ATOM 633 N N . GLN A 1 81 ? -13.75400 -8.30200 12.35700 1.000 21.72000 103 GLN B N 1
ATOM 634 C CA . GLN A 1 81 ? -13.14000 -7.13600 12.99500 1.000 21.99000 103 GLN B CA 1
ATOM 635 C C . GLN A 1 81 ? -14.19300 -6.14300 13.45500 1.000 23.84000 103 GLN B C 1
ATOM 636 O O . GLN A 1 81 ? -14.08800 -5.55400 14.53700 1.000 23.61000 103 GLN B O 1
ATOM 642 N N . CYS A 1 82 ? -15.21800 -5.94800 12.64100 1.000 23.95000 104 CYS B N 1
ATOM 643 C CA . CYS A 1 82 ? -16.25000 -4.98400 12.97900 1.000 26.78000 104 CYS B CA 1
ATOM 644 C C . CYS A 1 82 ? -17.06000 -5.45400 14.17700 1.000 28.61000 104 CYS B C 1
ATOM 645 O O . CYS A 1 82 ? -17.24800 -4.70800 15.14600 1.000 28.53000 104 CYS B O 1
ATOM 648 N N . GLN A 1 83 ? -17.54000 -6.69900 14.12600 1.000 23.78000 105 GLN B N 1
ATOM 649 C CA . GLN A 1 83 ? -18.30200 -7.25500 15.23500 1.000 26.38000 105 GLN B CA 1
ATOM 650 C C . GLN A 1 83 ? -17.47200 -7.31900 16.50400 1.000 23.98000 105 GLN B C 1
ATOM 651 O O . GLN A 1 83 ? -18.02600 -7.26100 17.60400 1.000 28.63000 105 GLN B O 1
ATOM 657 N N . LEU A 1 84 ? -16.15100 -7.44300 16.36800 1.000 22.84000 106 LEU B N 1
ATOM 658 C CA . LEU A 1 84 ? -15.27000 -7.42200 17.53000 1.000 27.51000 106 LEU B CA 1
ATOM 659 C C . LEU A 1 84 ? -15.30000 -6.05800 18.21300 1.000 32.06000 106 LEU B C 1
ATOM 660 O O . LEU A 1 84 ? -15.45400 -5.96600 19.43800 1.000 27.84000 106 LEU B O 1
ATOM 665 N N . GLU A 1 85 ? -15.18100 -4.98000 17.43300 1.000 28.32000 107 GLU B N 1
ATOM 666 C CA . GLU A 1 85 ? -15.23400 -3.65100 18.03000 1.000 32.11000 107 GLU B CA 1
ATOM 667 C C . GLU A 1 85 ? -16.61900 -3.30800 18.56100 1.000 28.69000 107 GLU B C 1
ATOM 668 O O . GLU A 1 85 ? -16.75400 -2.35800 19.33300 1.000 26.95000 107 GLU B O 1
ATOM 674 N N . MET A 1 86 ? -17.64600 -4.06300 18.17800 1.000 27.14000 108 MET B N 1
ATOM 675 C CA . MET A 1 86 ? -19.00500 -3.83000 18.64700 1.000 27.13000 108 MET B CA 1
ATOM 676 C C . MET A 1 86 ? -19.40700 -4.75100 19.79700 1.000 29.04000 108 MET B C 1
ATOM 677 O O . MET A 1 86 ? -20.59700 -4.84500 20.11200 1.000 35.43000 108 MET B O 1
ATOM 682 N N . GLU A 1 87 ? -18.44700 -5.44600 20.41300 1.000 32.49000 109 GLU B N 1
ATOM 683 C CA . GLU A 1 87 ? -18.70500 -6.34900 21.54500 1.000 30.64000 109 GLU B CA 1
ATOM 684 C C . GLU A 1 87 ? -19.57100 -7.54500 21.13700 1.000 30.95000 109 GLU B C 1
ATOM 685 O O . GLU A 1 87 ? -20.19600 -8.19300 21.98000 1.000 32.44000 109 GLU B O 1
ATOM 691 N N . SER A 1 88 ? -19.60600 -7.85800 19.84000 1.000 31.96000 110 SER B N 1
ATOM 692 C CA . SER A 1 88 ? -20.35600 -9.00500 19.32500 1.000 28.64000 110 SER B CA 1
ATOM 693 C C . SER A 1 88 ? -19.40900 -10.19000 19.09100 1.000 26.80000 110 SER B C 1
ATOM 694 O O . SER A 1 88 ? -19.10000 -10.57300 17.95900 1.000 27.98000 110 SER B O 1
ATOM 697 N N . TYR A 1 89 ? -18.97800 -10.80600 20.20400 1.000 28.38000 111 TYR B N 1
ATOM 698 C CA . TYR A 1 89 ? -17.78100 -11.65600 20.18800 1.000 28.32000 111 TYR B CA 1
ATOM 699 C C . TYR A 1 89 ? -18.01300 -13.00200 19.49600 1.000 24.29000 111 TYR B C 1
ATOM 700 O O . TYR A 1 89 ? -17.14100 -13.48600 18.76600 1.000 21.29000 111 TYR B O 1
ATOM 709 N N . ASP A 1 90 ? -19.13900 -13.66000 19.75200 1.000 24.86000 112 ASP B N 1
ATOM 710 C CA . ASP A 1 90 ? -19.34000 -14.96400 19.13000 1.000 27.75000 112 ASP B CA 1
ATOM 711 C C . ASP A 1 90 ? -19.45000 -14.83300 17.61700 1.000 26.44000 112 ASP B C 1
ATOM 712 O O . ASP A 1 90 ? -18.93100 -15.67100 16.86900 1.000 24.86000 112 ASP B O 1
ATOM 717 N N . GLU A 1 91 ? -20.10500 -13.77800 17.14800 1.000 25.82000 113 GLU B N 1
ATOM 718 C CA . GLU A 1 91 ? -20.21100 -13.57100 15.71000 1.000 26.78000 113 GLU B CA 1
ATOM 719 C C . GLU A 1 91 ? -18.85600 -13.20900 15.11700 1.000 22.44000 113 GLU B C 1
ATOM 720 O O . GLU A 1 91 ? -18.49900 -13.69300 14.03700 1.000 20.73000 113 GLU B O 1
ATOM 726 N N . ALA A 1 92 ? -18.07600 -12.37800 15.82200 1.000 24.61000 114 ALA B N 1
ATOM 727 C CA . ALA A 1 92 ? -16.73900 -12.03300 15.35400 1.000 18.42000 114 ALA B CA 1
ATOM 728 C C . ALA A 1 92 ? -15.87300 -13.27500 15.21100 1.000 17.98000 114 ALA B C 1
ATOM 729 O O . ALA A 1 92 ? -15.20100 -13.46500 14.19400 1.000 18.61000 114 ALA B O 1
ATOM 731 N N . ILE A 1 93 ? -15.85600 -14.12600 16.23400 1.000 19.30000 115 ILE B N 1
ATOM 732 C CA . ILE A 1 93 ? -14.99100 -15.30100 16.18000 1.000 19.77000 115 ILE B CA 1
ATOM 733 C C . ILE A 1 93 ? -15.40100 -16.21000 15.02800 1.000 18.55000 115 ILE B C 1
ATOM 734 O O . ILE A 1 93 ? -14.55400 -16.66400 14.25000 1.000 18.58000 115 ILE B O 1
ATOM 739 N N . ALA A 1 94 ? -16.70600 -16.45700 14.87700 1.000 20.07000 116 ALA B N 1
ATOM 740 C CA . ALA A 1 94 ? -17.19500 -17.24700 13.74900 1.000 21.82000 116 ALA B CA 1
ATOM 741 C C . ALA A 1 94 ? -16.66900 -16.70000 12.42700 1.000 19.34000 116 ALA B C 1
ATOM 742 O O . ALA A 1 94 ? -16.14100 -17.44800 11.59900 1.000 19.10000 116 ALA B O 1
ATOM 744 N N . ASN A 1 95 ? -16.74000 -15.37800 12.23800 1.000 21.37000 117 ASN B N 1
ATOM 745 C CA . ASN A 1 95 ? -16.32300 -14.82000 10.95400 1.000 16.56000 117 ASN B CA 1
ATOM 746 C C . ASN A 1 95 ? -14.81700 -14.91300 10.76600 1.000 18.27000 117 ASN B C 1
ATOM 747 O O . ASN A 1 95 ? -14.34600 -15.17700 9.65600 1.000 14.05000 117 ASN B O 1
ATOM 752 N N . LEU A 1 96 ? -14.03700 -14.70800 11.84300 1.000 16.82000 118 LEU B N 1
ATOM 753 C CA . LEU A 1 96 ? -12.58800 -14.84500 11.72800 1.000 16.52000 118 LEU B CA 1
ATOM 754 C C . LEU A 1 96 ? -12.19300 -16.29200 11.43700 1.000 17.25000 118 LEU B C 1
ATOM 755 O O . LEU A 1 96 ? -11.28300 -16.54700 10.64200 1.000 16.37000 118 LEU B O 1
ATOM 760 N N . GLN A 1 97 ? -12.85800 -17.25500 12.07800 1.000 19.66000 119 GLN B N 1
ATOM 761 C CA . GLN A 1 97 ? -12.61800 -18.65100 11.73100 1.000 19.99000 119 GLN B CA 1
ATOM 762 C C . GLN A 1 97 ? -13.00600 -18.93500 10.28300 1.000 17.90000 119 GLN B C 1
ATOM 763 O O . GLN A 1 97 ? -12.34200 -19.71700 9.59400 1.000 19.99000 119 GLN B O 1
ATOM 769 N N . ARG A 1 98 ? -14.07400 -18.30500 9.79600 1.000 16.54000 120 ARG B N 1
ATOM 770 C CA . ARG A 1 98 ? -14.46000 -18.52700 8.40400 1.000 17.02000 120 ARG B CA 1
ATOM 771 C C . ARG A 1 98 ? -13.45600 -17.89200 7.43800 1.000 18.55000 120 ARG B C 1
ATOM 772 O O . ARG A 1 98 ? -13.11300 -18.49100 6.41500 1.000 14.43000 120 ARG B O 1
ATOM 780 N N . ALA A 1 99 ? -12.93600 -16.69800 7.76500 1.000 19.55000 121 ALA B N 1
ATOM 781 C CA . ALA A 1 99 ? -11.84800 -16.13400 6.96300 1.000 19.42000 121 ALA B CA 1
ATOM 782 C C . ALA A 1 99 ? -10.64200 -17.06200 6.93600 1.000 17.15000 121 ALA B C 1
ATOM 783 O O . ALA A 1 99 ? -9.95200 -17.17400 5.91500 1.000 16.18000 121 ALA B O 1
ATOM 785 N N . TYR A 1 100 ? -10.34200 -17.69600 8.07100 1.000 18.20000 122 TYR B N 1
ATOM 786 C CA . TYR A 1 100 ? -9.19000 -18.58200 8.13100 1.000 19.77000 122 TYR B CA 1
ATOM 787 C C . TYR A 1 100 ? -9.37500 -19.77000 7.19500 1.000 19.44000 122 TYR B C 1
ATOM 788 O O . TYR A 1 100 ? -8.47200 -20.10900 6.42100 1.000 18.24000 122 TYR B O 1
ATOM 797 N N . SER A 1 101 ? -10.55200 -20.40100 7.24300 1.000 20.07000 123 SER B N 1
ATOM 798 C CA . SER A 1 101 ? -10.83600 -21.53600 6.36000 1.000 21.49000 123 SER B CA 1
ATOM 799 C C . SER A 1 101 ? -10.76700 -21.12700 4.89800 1.000 19.00000 123 SER B C 1
ATOM 800 O O . SER A 1 101 ? -10.16600 -21.82400 4.07200 1.000 21.65000 123 SER B O 1
ATOM 803 N N . LEU A 1 102 ? -11.39900 -20.00300 4.55300 1.000 17.90000 124 LEU B N 1
ATOM 804 C CA . LEU A 1 102 ? -11.41300 -19.57000 3.15500 1.000 19.74000 124 LEU B CA 1
ATOM 805 C C . LEU A 1 102 ? -10.00700 -19.25400 2.66500 1.000 19.05000 124 LEU B C 1
ATOM 806 O O . LEU A 1 102 ? -9.67400 -19.51400 1.50400 1.000 20.18000 124 LEU B O 1
ATOM 811 N N . ALA A 1 103 ? -9.17100 -18.67000 3.53800 1.000 20.71000 125 ALA B N 1
ATOM 812 C CA . ALA A 1 103 ? -7.81400 -18.31000 3.13800 1.000 18.93000 125 ALA B CA 1
ATOM 813 C C . ALA A 1 103 ? -6.99700 -19.55800 2.85100 1.000 21.29000 125 ALA B C 1
ATOM 814 O O . ALA A 1 103 ? -6.26600 -19.62000 1.85500 1.000 22.51000 125 ALA B O 1
ATOM 816 N N . LYS A 1 104 ? -7.12000 -20.56300 3.72400 1.000 24.50000 126 LYS B N 1
ATOM 817 C CA . LYS A 1 104 ? -6.51000 -21.86300 3.48000 1.000 23.73000 126 LYS B CA 1
ATOM 818 C C . LYS A 1 104 ? -7.01300 -22.47100 2.17800 1.000 22.54000 126 LYS B C 1
ATOM 819 O O . LYS A 1 104 ? -6.22400 -22.94100 1.35000 1.000 22.24000 126 LYS B O 1
ATOM 825 N N . GLU A 1 105 ? -8.32900 -22.46700 1.97600 1.000 24.26000 127 GLU B N 1
ATOM 826 C CA . GLU A 1 105 ? -8.88200 -23.00800 0.73700 1.000 23.30000 127 GLU B CA 1
ATOM 827 C C . GLU A 1 105 ? -8.31900 -22.28000 -0.48700 1.000 27.14000 127 GLU B C 1
ATOM 828 O O . GLU A 1 105 ? -8.01100 -22.91100 -1.50300 1.000 24.40000 127 GLU B O 1
ATOM 834 N N . GLN A 1 106 ? -8.14100 -20.95800 -0.40300 1.000 26.28000 128 GLN B N 1
ATOM 835 C CA . GLN A 1 106 ? -7.64200 -20.16900 -1.52500 1.000 24.29000 128 GLN B CA 1
ATOM 836 C C . GLN A 1 106 ? -6.12100 -19.97300 -1.51700 1.000 25.37000 128 GLN B C 1
ATOM 837 O O . GLN A 1 106 ? -5.60400 -19.23300 -2.35800 1.000 24.67000 128 GLN B O 1
ATOM 843 N N . ARG A 1 107 ? -5.39100 -20.62000 -0.60100 1.000 25.37000 129 ARG B N 1
ATOM 844 C CA . ARG A 1 107 ? -3.92400 -20.52500 -0.55900 1.000 28.15000 129 ARG B CA 1
ATOM 845 C C . ARG A 1 107 ? -3.44200 -19.07700 -0.43200 1.000 30.82000 129 ARG B C 1
ATOM 846 O O . ARG A 1 107 ? -2.41000 -18.69700 -0.99300 1.000 31.77000 129 ARG B O 1
ATOM 854 N N . LEU A 1 108 ? -4.19900 -18.25200 0.29500 1.000 25.61000 130 LEU B N 1
ATOM 855 C CA . LEU A 1 108 ? -3.73000 -16.91900 0.65300 1.000 25.39000 130 LEU B CA 1
ATOM 856 C C . LEU A 1 108 ? -2.83100 -17.01100 1.88700 1.000 31.27000 130 LEU B C 1
ATOM 857 O O . LEU A 1 108 ? -3.05200 -17.84300 2.77300 1.000 30.73000 130 LEU B O 1
ATOM 862 N N . ASN A 1 109 ? -1.79300 -16.17600 1.93200 1.000 25.88000 131 ASN B N 1
ATOM 863 C CA . ASN A 1 109 ? -0.83800 -16.19100 3.04000 1.000 25.91000 131 ASN B CA 1
ATOM 864 C C . ASN A 1 109 ? -0.74500 -14.78000 3.60200 1.000 27.90000 131 ASN B C 1
ATOM 865 O O . ASN A 1 109 ? -0.03400 -13.93900 3.04800 1.000 29.97000 131 ASN B O 1
ATOM 870 N N . PHE A 1 110 ? -1.47000 -14.53300 4.69600 1.000 25.39000 132 PHE B N 1
ATOM 871 C CA . PHE A 1 110 ? -1.35000 -13.30900 5.47800 1.000 27.22000 132 PHE B CA 1
ATOM 872 C C . PHE A 1 110 ? -0.49200 -13.51200 6.71600 1.000 27.89000 132 PHE B C 1
ATOM 873 O O . PHE A 1 110 ? -0.67900 -12.81800 7.72300 1.000 26.33000 132 PHE B O 1
ATOM 881 N N . GLY A 1 111 ? 0.44700 -14.44900 6.65800 1.000 28.66000 133 GLY B N 1
ATOM 882 C CA . GLY A 1 111 ? 1.20200 -14.78700 7.85500 1.000 30.47000 133 GLY B CA 1
ATOM 883 C C . GLY A 1 111 ? 0.27800 -15.24100 8.96500 1.000 28.62000 133 GLY B C 1
ATOM 884 O O . GLY A 1 111 ? -0.70800 -15.95300 8.74000 1.000 24.22000 133 GLY B O 1
ATOM 885 N N . ASP A 1 112 ? 0.57300 -14.79100 10.18400 1.000 29.71000 134 ASP B N 1
ATOM 886 C CA . ASP A 1 112 ? -0.20900 -15.16500 11.35300 1.000 28.49000 134 ASP B CA 1
ATOM 887 C C . ASP A 1 112 ? -1.36400 -14.20800 11.62700 1.000 24.37000 134 ASP B C 1
ATOM 888 O O . ASP A 1 112 ? -1.94500 -14.25700 12.72000 1.000 25.04000 134 ASP B O 1
ATOM 893 N N . ASP A 1 113 ? -1.72400 -13.36800 10.64800 1.000 23.45000 135 ASP B N 1
ATOM 894 C CA . ASP A 1 113 ? -2.71900 -12.31900 10.86900 1.000 25.88000 135 ASP B CA 1
ATOM 895 C C . ASP A 1 113 ? -4.04200 -12.88300 11.35800 1.000 24.65000 135 ASP B C 1
ATOM 896 O O . ASP A 1 113 ? -4.64800 -12.34800 12.29500 1.000 22.28000 135 ASP B O 1
ATOM 901 N N . ILE A 1 114 ? -4.53600 -13.93000 10.70400 1.000 24.64000 136 ILE B N 1
ATOM 902 C CA . ILE A 1 114 ? -5.85900 -14.43300 11.05600 1.000 20.18000 136 ILE B CA 1
ATOM 903 C C . ILE A 1 114 ? -5.78400 -15.19000 12.38000 1.000 19.37000 136 ILE B C 1
ATOM 904 O O . ILE A 1 114 ? -6.62600 -14.93600 13.25100 1.000 18.21000 136 ILE B O 1
ATOM 909 N N . PRO A 1 115 ? -4.82400 -16.10700 12.60000 1.000 20.95000 137 PRO B N 1
ATOM 910 C CA . PRO A 1 115 ? -4.71400 -16.70900 13.94300 1.000 24.73000 137 PRO B CA 1
ATOM 911 C C . PRO A 1 115 ? -4.54000 -15.68300 15.05600 1.000 21.10000 137 PRO B C 1
ATOM 912 O O . PRO A 1 115 ? -5.15000 -15.82400 16.12200 1.000 23.51000 137 PRO B O 1
ATOM 916 N N . SER A 1 116 ? -3.74400 -14.63800 14.82700 1.000 24.23000 138 SER B N 1
ATOM 917 C CA . SER A 1 116 ? -3.56400 -13.60400 15.84600 1.000 22.64000 138 SER B CA 1
ATOM 918 C C . SER A 1 116 ? -4.87900 -12.91100 16.17100 1.000 22.10000 138 SER B C 1
ATOM 919 O O . SER A 1 116 ? -5.21400 -12.71600 17.34800 1.000 20.04000 138 SER B O 1
ATOM 922 N N . ALA A 1 117 ? -5.63900 -12.52900 15.13200 1.000 20.43000 139 ALA B N 1
ATOM 923 C CA . ALA A 1 117 ? -6.92800 -11.87900 15.33300 1.000 13.57000 139 ALA B CA 1
ATOM 924 C C . ALA A 1 117 ? -7.88500 -12.76400 16.10600 1.000 18.48000 139 ALA B C 1
ATOM 925 O O . ALA A 1 117 ? -8.64900 -12.27000 16.94000 1.000 16.65000 139 ALA B O 1
ATOM 927 N N . LEU A 1 118 ? -7.84100 -14.07000 15.82100 1.000 19.86000 140 LEU B N 1
ATOM 928 C CA . LEU A 1 118 ? -8.72200 -15.05600 16.50300 1.000 22.57000 140 LEU B CA 1
ATOM 929 C C . LEU A 1 118 ? -8.35100 -15.11600 17.98900 1.000 21.59000 140 LEU B C 1
ATOM 930 O O . LEU A 1 118 ? -9.27300 -15.16700 18.82700 1.000 24.38000 140 LEU B O 1
ATOM 935 N N . ARG A 1 119 ? -7.04900 -15.10900 18.29100 1.000 24.01000 141 ARG B N 1
ATOM 936 C CA . ARG A 1 119 ? -6.56300 -15.16000 19.69600 1.000 24.12000 141 ARG B CA 1
ATOM 937 C C . ARG A 1 119 ? -7.05700 -13.91700 20.44500 1.000 24.71000 141 ARG B C 1
ATOM 938 O O . ARG A 1 119 ? -7.47000 -14.05600 21.61300 1.000 20.83000 141 ARG B O 1
ATOM 946 N N . ILE A 1 120 ? -7.01300 -12.75300 19.78800 1.000 26.74000 142 ILE B N 1
ATOM 947 C CA . ILE A 1 120 ? -7.47200 -11.47600 20.41200 1.000 25.22000 142 ILE B CA 1
ATOM 948 C C . ILE A 1 120 ? -8.99600 -11.52700 20.56500 1.000 24.41000 142 ILE B C 1
ATOM 949 O O . ILE A 1 120 ? -9.50400 -11.05700 21.60200 1.000 25.79000 142 ILE B O 1
ATOM 954 N N . ALA A 1 121 ? -9.68700 -12.08000 19.56200 1.000 21.61000 143 ALA B N 1
ATOM 955 C CA . ALA A 1 121 ? -11.16400 -12.19400 19.59000 1.000 27.15000 143 ALA B CA 1
ATOM 956 C C . ALA A 1 121 ? -11.59400 -13.03300 20.79800 1.000 28.30000 143 ALA B C 1
ATOM 957 O O . ALA A 1 121 ? -12.59700 -12.67200 21.44400 1.000 27.07000 143 ALA B O 1
ATOM 959 N N . LYS A 1 122 ? -10.85600 -14.11100 21.08400 1.000 24.20000 144 LYS B N 1
ATOM 960 C CA . LYS A 1 122 ? -11.16700 -14.98300 22.20600 1.000 28.62000 144 LYS B CA 1
ATOM 961 C C . LYS A 1 122 ? -10.67000 -14.38700 23.51700 1.000 23.82000 144 LYS B C 1
ATOM 962 O O . LYS A 1 122 ? -11.33600 -14.53000 24.54500 1.000 28.55000 144 LYS B O 1
ATOM 968 N N . LYS A 1 123 ? -9.53500 -13.68100 23.48700 1.000 24.87000 145 LYS B N 1
ATOM 969 C CA . LYS A 1 123 ? -9.00600 -13.04900 24.69800 1.000 26.71000 145 LYS B CA 1
ATOM 970 C C . LYS A 1 123 ? -9.91500 -11.92400 25.17400 1.000 33.46000 145 LYS B C 1
ATOM 971 O O . LYS A 1 123 ? -10.29600 -11.87300 26.35200 1.000 32.61000 145 LYS B O 1
ATOM 977 N N . LYS A 1 124 ? -10.26200 -11.00800 24.26200 1.000 32.70000 146 LYS B N 1
ATOM 978 C CA . LYS A 1 124 ? -11.20100 -9.93300 24.57200 1.000 32.10000 146 LYS B CA 1
ATOM 979 C C . LYS A 1 124 ? -12.53100 -10.48500 25.07600 1.000 33.60000 146 LYS B C 1
ATOM 980 O O . LYS A 1 124 ? -13.13100 -9.92600 26.00000 1.000 39.30000 146 LYS B O 1
ATOM 986 N N . ARG A 1 125 ? -13.01300 -11.57700 24.47600 1.000 33.92000 147 ARG B N 1
ATOM 987 C CA . ARG A 1 125 ? -14.26100 -12.17500 24.94400 1.000 32.80000 147 ARG B CA 1
ATOM 988 C C . ARG A 1 125 ? -14.11600 -12.67700 26.37500 1.000 42.32000 147 ARG B C 1
ATOM 989 O O . ARG A 1 125 ? -14.99200 -12.43900 27.21700 1.000 42.35000 147 ARG B O 1
ATOM 997 N N . TRP A 1 126 ? -12.99600 -13.34300 26.67800 1.000 40.17000 148 TRP B N 1
ATOM 998 C CA . TRP A 1 126 ? -12.77600 -13.85300 28.02900 1.000 41.00000 148 TRP B CA 1
ATOM 999 C C . TRP A 1 126 ? -12.63100 -12.71700 29.03800 1.000 39.85000 148 TRP B C 1
ATOM 1000 O O . TRP A 1 126 ? -13.17000 -12.79700 30.14800 1.000 42.49000 148 TRP B O 1
ATOM 1011 N N . ASN A 1 127 ? -11.92300 -11.64400 28.67000 1.000 41.72000 149 ASN B N 1
ATOM 1012 C CA . ASN A 1 127 ? -11.73200 -10.52500 29.58900 1.000 41.87000 149 ASN B CA 1
ATOM 1013 C C . ASN A 1 127 ? -13.02100 -9.76900 29.87400 1.000 46.72000 149 ASN B C 1
ATOM 1014 O O . ASN A 1 127 ? -13.12000 -9.11700 30.92100 1.000 45.19000 149 ASN B O 1
ATOM 1019 N N . SER A 1 128 ? -13.99700 -9.82700 28.97100 1.000 42.43000 150 SER B N 1
ATOM 1020 C CA . SER A 1 128 ? -15.26300 -9.12400 29.16000 1.000 48.77000 150 SER B CA 1
ATOM 1021 C C . SER A 1 128 ? -16.11400 -9.84300 30.20200 1.000 50.14000 150 SER B C 1
ATOM 1022 O O . SER A 1 128 ? -15.89700 -9.69500 31.40800 1.000 54.72000 150 SER B O 1
ATOM 1025 N N . PRO B 1 3 ? 20.07100 -8.86800 28.07300 1.000 45.72000 25 PRO A N 1
ATOM 1026 C CA . PRO B 1 3 ? 19.59300 -7.93700 27.04200 1.000 39.18000 25 PRO A CA 1
ATOM 1027 C C . PRO B 1 3 ? 19.26600 -6.56100 27.61800 1.000 43.71000 25 PRO A C 1
ATOM 1028 O O . PRO B 1 3 ? 18.60600 -6.47900 28.65500 1.000 44.41000 25 PRO A O 1
ATOM 1032 N N . SER B 1 4 ? 19.73200 -5.49900 26.96400 1.000 35.68000 26 SER A N 1
ATOM 1033 C CA . SER B 1 4 ? 19.48400 -4.16100 27.46700 1.000 37.23000 26 SER A CA 1
ATOM 1034 C C . SER B 1 4 ? 18.04800 -3.73300 27.16900 1.000 32.59000 26 SER A C 1
ATOM 1035 O O . SER B 1 4 ? 17.30500 -4.39200 26.43700 1.000 34.96000 26 SER A O 1
ATOM 1038 N N . ALA B 1 5 ? 17.66600 -2.60200 27.75800 1.000 35.16000 27 ALA A N 1
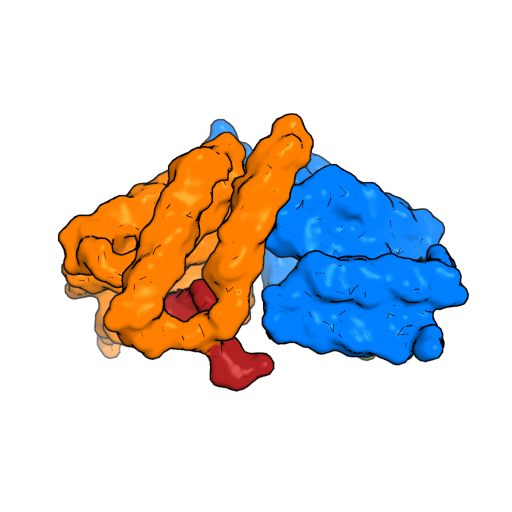ATOM 1039 C CA . ALA B 1 5 ? 16.33500 -2.05200 27.54000 1.000 31.83000 27 ALA A CA 1
ATOM 1040 C C . ALA B 1 5 ? 16.17500 -1.55700 26.10900 1.000 33.49000 27 ALA A C 1
ATOM 1041 O O . ALA B 1 5 ? 15.13200 -1.78000 25.48200 1.000 28.07000 27 ALA A O 1
ATOM 1043 N N . GLN B 1 6 ? 17.20400 -0.88800 25.58000 1.000 33.79000 28 GLN A N 1
ATOM 1044 C CA . GLN B 1 6 ? 17.19100 -0.45300 24.18900 1.000 33.65000 28 GLN A CA 1
ATOM 1045 C C . GLN B 1 6 ? 17.06900 -1.63300 23.23500 1.000 36.09000 28 GLN A C 1
ATOM 1046 O O . GLN B 1 6 ? 16.36700 -1.55000 22.22100 1.000 28.43000 28 GLN A O 1
ATOM 1052 N N . GLU B 1 7 ? 17.75000 -2.73900 23.53300 1.000 32.72000 29 GLU A N 1
ATOM 1053 C CA . GLU B 1 7 ? 17.67600 -3.88400 22.63700 1.000 31.58000 29 GLU A CA 1
ATOM 1054 C C . GLU B 1 7 ? 16.29600 -4.51600 22.68200 1.000 31.72000 29 GLU A C 1
ATOM 1055 O O . GLU B 1 7 ? 15.76400 -4.93500 21.64700 1.000 29.42000 29 GLU A O 1
ATOM 1061 N N . LEU B 1 8 ? 15.70000 -4.58500 23.87400 1.000 27.64000 30 LEU A N 1
ATOM 1062 C CA . LEU B 1 8 ? 14.35900 -5.13600 24.00900 1.000 26.49000 30 LEU A CA 1
ATOM 1063 C C . LEU B 1 8 ? 13.31900 -4.23900 23.34400 1.000 25.54000 30 LEU A C 1
ATOM 1064 O O . LEU B 1 8 ? 12.36500 -4.73600 22.73300 1.000 26.57000 30 LEU A O 1
ATOM 1069 N N . LYS B 1 9 ? 13.47700 -2.91800 23.45400 1.000 21.70000 31 LYS A N 1
ATOM 1070 C CA . LYS B 1 9 ? 12.59900 -2.01900 22.70400 1.000 26.51000 31 LYS A CA 1
ATOM 1071 C C . LYS B 1 9 ? 12.74600 -2.25300 21.20900 1.000 28.50000 31 LYS A C 1
ATOM 1072 O O . LYS B 1 9 ? 11.75300 -2.30500 20.47400 1.000 25.34000 31 LYS A O 1
ATOM 1078 N N . GLU B 1 10 ? 13.98900 -2.40800 20.74100 1.000 31.86000 32 GLU A N 1
ATOM 1079 C CA . GLU B 1 10 ? 14.21800 -2.71700 19.33200 1.000 33.24000 32 GLU A CA 1
ATOM 1080 C C . GLU B 1 10 ? 13.58400 -4.04900 18.94400 1.000 32.10000 32 GLU A C 1
ATOM 1081 O O . GLU B 1 10 ? 12.98600 -4.17000 17.86500 1.000 29.40000 32 GLU A O 1
ATOM 1087 N N . GLN B 1 11 ? 13.70600 -5.06400 19.80800 1.000 28.95000 33 GLN A N 1
ATOM 1088 C CA . GLN B 1 11 ? 13.06500 -6.34800 19.53500 1.000 29.69000 33 GLN A CA 1
ATOM 1089 C C . GLN B 1 11 ? 11.55000 -6.19700 19.46900 1.000 26.29000 33 GLN A C 1
ATOM 1090 O O . GLN B 1 11 ? 10.89900 -6.71800 18.55600 1.000 22.59000 33 GLN A O 1
ATOM 1096 N N . GLY B 1 12 ? 10.96700 -5.50200 20.44700 1.000 22.21000 34 GLY A N 1
ATOM 1097 C CA . GLY B 1 12 ? 9.53000 -5.28700 20.42400 1.000 23.84000 34 GLY A CA 1
ATOM 1098 C C . GLY B 1 12 ? 9.06600 -4.55900 19.17300 1.000 24.04000 34 GLY A C 1
ATOM 1099 O O . GLY B 1 12 ? 8.05100 -4.92200 18.57000 1.000 19.46000 34 GLY A O 1
ATOM 1100 N N . ASN B 1 13 ? 9.81300 -3.53200 18.76100 1.000 24.27000 35 ASN A N 1
ATOM 1101 C CA . ASN B 1 13 ? 9.43800 -2.76400 17.57400 1.000 27.83000 35 ASN A CA 1
ATOM 1102 C C . ASN B 1 13 ? 9.34300 -3.66000 16.35300 1.000 24.83000 35 ASN A C 1
ATOM 1103 O O . ASN B 1 13 ? 8.50300 -3.45000 15.47200 1.000 24.27000 35 ASN A O 1
ATOM 1108 N N . ARG B 1 14 ? 10.18500 -4.67900 16.29800 1.000 24.60000 36 ARG A N 1
ATOM 1109 C CA . ARG B 1 14 ? 10.18500 -5.56900 15.15300 1.000 29.66000 36 ARG A CA 1
ATOM 1110 C C . ARG B 1 14 ? 9.04900 -6.57300 15.22700 1.000 27.21000 36 ARG A C 1
ATOM 1111 O O . ARG B 1 14 ? 8.38200 -6.84500 14.21600 1.000 24.20000 36 ARG A O 1
ATOM 1119 N N . LEU B 1 15 ? 8.81600 -7.11800 16.42100 1.000 25.59000 37 LEU A N 1
ATOM 1120 C CA . LEU B 1 15 ? 7.60200 -7.87900 16.66200 1.000 25.66000 37 LEU A CA 1
ATOM 1121 C C . LEU B 1 15 ? 6.36800 -7.06900 16.27100 1.000 25.03000 37 LEU A C 1
ATOM 1122 O O . LEU B 1 15 ? 5.43800 -7.60600 15.66100 1.000 25.92000 37 LEU A O 1
ATOM 1127 N N . PHE B 1 16 ? 6.36800 -5.75800 16.55600 1.000 24.55000 38 PHE A N 1
ATOM 1128 C CA . PHE B 1 16 ? 5.20500 -4.92700 16.25100 1.000 24.91000 38 PHE A CA 1
ATOM 1129 C C . PHE B 1 16 ? 4.95800 -4.83800 14.74600 1.000 24.41000 38 PHE A C 1
ATOM 1130 O O . PHE B 1 16 ? 3.82700 -5.02200 14.28000 1.000 21.48000 38 PHE A O 1
ATOM 1138 N N . VAL B 1 17 ? 6.00300 -4.52800 13.97200 1.000 23.54000 39 VAL A N 1
ATOM 1139 C CA . VAL B 1 17 ? 5.84500 -4.45100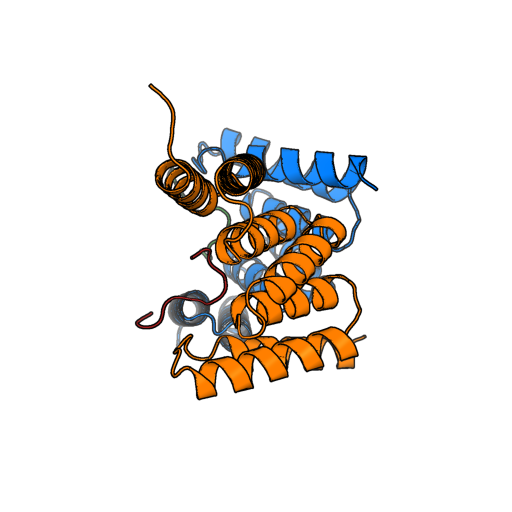 12.52200 1.000 27.79000 39 VAL A CA 1
ATOM 1140 C C . VAL B 1 17 ? 5.56500 -5.83200 11.94200 1.000 29.87000 39 VAL A C 1
ATOM 1141 O O . VAL B 1 17 ? 4.84000 -5.96800 10.95200 1.000 26.27000 39 VAL A O 1
ATOM 1145 N N . GLY B 1 18 ? 6.12300 -6.88000 12.55100 1.000 26.10000 40 GLY A N 1
ATOM 1146 C CA . GLY B 1 18 ? 5.75500 -8.22500 12.16700 1.000 25.37000 40 GLY A CA 1
ATOM 1147 C C . GLY B 1 18 ? 4.36000 -8.62500 12.57400 1.000 26.04000 40 GLY A C 1
ATOM 1148 O O . GLY B 1 18 ? 3.97800 -9.78300 12.37500 1.000 25.68000 40 GLY A O 1
ATOM 1149 N N . ARG B 1 19 ? 3.59400 -7.68300 13.13300 1.000 26.21000 41 ARG A N 1
ATOM 1150 C CA . ARG B 1 19 ? 2.19100 -7.85600 13.48500 1.000 24.41000 41 ARG A CA 1
ATOM 1151 C C . ARG B 1 19 ? 2.01800 -8.91700 14.56800 1.000 25.30000 41 ARG A C 1
ATOM 1152 O O . ARG B 1 19 ? 1.03500 -9.66200 14.59000 1.000 27.39000 41 ARG A O 1
ATOM 1160 N N . LYS B 1 20 ? 2.97300 -8.96200 15.49200 1.000 24.76000 42 LYS A N 1
ATOM 1161 C CA . LYS B 1 20 ? 2.97500 -9.90100 16.60400 1.000 24.84000 42 LYS A CA 1
ATOM 1162 C C . LYS B 1 20 ? 2.86700 -9.06700 17.87400 1.000 25.43000 42 LYS A C 1
ATOM 1163 O O . LYS B 1 20 ? 3.85000 -8.81500 18.57200 1.000 25.65000 42 LYS A O 1
ATOM 1169 N N . TYR B 1 21 ? 1.64500 -8.62900 18.16000 1.000 23.19000 43 TYR A N 1
ATOM 1170 C CA . TYR B 1 21 ? 1.39100 -7.56100 19.11800 1.000 24.28000 43 TYR A CA 1
ATOM 1171 C C . TYR B 1 21 ? 1.46300 -8.01900 20.57400 1.000 21.55000 43 TYR A C 1
ATOM 1172 O O . TYR B 1 21 ? 2.03400 -7.29200 21.39400 1.000 23.02000 43 TYR A O 1
ATOM 1181 N N . PRO B 1 22 ? 0.90700 -9.18100 20.95400 1.000 22.69000 44 PRO A N 1
ATOM 1182 C CA . PRO B 1 22 ? 1.11900 -9.64500 22.33800 1.000 23.16000 44 PRO A CA 1
ATOM 1183 C C . PRO B 1 22 ? 2.57400 -9.94100 22.63800 1.000 22.32000 44 PRO A C 1
ATOM 1184 O O . PRO B 1 22 ? 3.05100 -9.69300 23.76200 1.000 22.78000 44 PRO A O 1
ATOM 1188 N N . GLU B 1 23 ? 3.29500 -10.47800 21.65200 1.000 19.07000 45 GLU A N 1
ATOM 1189 C CA . GLU B 1 23 ? 4.73200 -10.66100 21.80200 1.000 22.87000 45 GLU A CA 1
ATOM 1190 C C . GLU B 1 23 ? 5.44900 -9.32100 21.92400 1.000 23.20000 45 GLU A C 1
ATOM 1191 O O . GLU B 1 23 ? 6.35100 -9.15900 22.75800 1.000 20.31000 45 GLU A O 1
ATOM 1197 N N . ALA B 1 24 ? 5.07600 -8.35500 21.08000 1.000 19.14000 46 ALA A N 1
ATOM 1198 C CA . ALA B 1 24 ? 5.68200 -7.02700 21.14500 1.000 20.13000 46 ALA A CA 1
ATOM 1199 C C . ALA B 1 24 ? 5.44700 -6.38800 22.50400 1.000 19.19000 46 ALA A C 1
ATOM 1200 O O . ALA B 1 24 ? 6.38400 -5.89800 23.14100 1.000 19.15000 46 ALA A O 1
ATOM 1202 N N . ALA B 1 25 ? 4.19000 -6.37700 22.95200 1.000 17.82000 47 ALA A N 1
ATOM 1203 C CA . ALA B 1 25 ? 3.84200 -5.77800 24.22800 1.000 18.89000 47 ALA A CA 1
ATOM 1204 C C . ALA B 1 25 ? 4.63700 -6.40600 25.36900 1.000 19.63000 47 ALA A C 1
ATOM 1205 O O . ALA B 1 25 ? 5.07100 -5.70600 26.28100 1.000 14.79000 47 ALA A O 1
ATOM 1207 N N . ALA B 1 26 ? 4.87100 -7.72000 25.31400 1.000 19.43000 48 ALA A N 1
ATOM 1208 C CA . ALA B 1 26 ? 5.67300 -8.36800 26.35400 1.000 20.38000 48 ALA A CA 1
ATOM 1209 C C . ALA B 1 26 ? 7.13100 -7.92600 26.29700 1.000 20.20000 48 ALA A C 1
ATOM 1210 O O . ALA B 1 26 ? 7.78600 -7.78000 27.33900 1.000 19.81000 48 ALA A O 1
ATOM 1212 N N . CYS B 1 27 ? 7.66800 -7.73700 25.08800 1.000 18.17000 49 CYS A N 1
ATOM 1213 C CA . CYS B 1 27 ? 9.02300 -7.21000 24.96000 1.000 20.87000 49 CYS A CA 1
ATOM 1214 C C . CYS B 1 27 ? 9.13000 -5.80800 25.54700 1.000 20.53000 49 CYS A C 1
ATOM 1215 O O . CYS B 1 27 ? 10.15000 -5.46200 26.15500 1.000 18.84000 49 CYS A O 1
ATOM 1218 N N . TYR B 1 28 ? 8.09400 -4.97900 25.36400 1.000 19.14000 50 TYR A N 1
ATOM 1219 C CA . TYR B 1 28 ? 8.12000 -3.65300 25.97900 1.000 17.54000 50 TYR A CA 1
ATOM 1220 C C . TYR B 1 28 ? 8.03500 -3.75500 27.49900 1.000 17.97000 50 TYR A C 1
ATOM 1221 O O . TYR B 1 28 ? 8.67500 -2.97600 28.21100 1.000 15.00000 50 TYR A O 1
ATOM 1230 N N . GLY B 1 29 ? 7.25600 -4.71300 28.01200 1.000 19.29000 51 GLY A N 1
ATOM 1231 C CA . GLY B 1 29 ? 7.27200 -4.97100 29.44400 1.000 20.04000 51 GLY A CA 1
ATOM 1232 C C . GLY B 1 29 ? 8.66300 -5.29700 29.96400 1.000 17.91000 51 GLY A C 1
ATOM 1233 O O . GLY B 1 29 ? 9.06400 -4.81600 31.02300 1.000 16.27000 51 GLY A O 1
ATOM 1234 N N . ARG B 1 30 ? 9.43300 -6.08400 29.20300 1.000 18.29000 52 ARG A N 1
ATOM 1235 C CA . ARG B 1 30 ? 10.79300 -6.42200 29.61600 1.000 21.91000 52 ARG A CA 1
ATOM 1236 C C . ARG B 1 30 ? 11.69100 -5.19700 29.57900 1.000 24.77000 52 ARG A C 1
ATOM 1237 O O . ARG B 1 30 ? 12.56600 -5.02700 30.44800 1.000 19.50000 52 ARG A O 1
ATOM 1245 N N . ALA B 1 31 ? 11.48800 -4.33500 28.57600 1.000 21.40000 53 ALA A N 1
ATOM 1246 C CA . ALA B 1 31 ? 12.23800 -3.08900 28.50600 1.000 19.99000 53 ALA A CA 1
ATOM 1247 C C . ALA B 1 31 ? 11.91300 -2.19700 29.69500 1.000 19.09000 53 ALA A C 1
ATOM 1248 O O . ALA B 1 31 ? 12.79500 -1.51900 30.23000 1.000 19.46000 53 ALA A O 1
ATOM 1250 N N . ILE B 1 32 ? 10.64800 -2.18800 30.11600 1.000 18.12000 54 ILE A N 1
ATOM 1251 C CA . ILE B 1 32 ? 10.23600 -1.41500 31.28200 1.000 16.63000 54 ILE A CA 1
ATOM 1252 C C . ILE B 1 32 ? 10.90500 -1.96300 32.53700 1.000 19.04000 54 ILE A C 1
ATOM 1253 O O . ILE B 1 32 ? 11.34100 -1.20600 33.41600 1.000 16.92000 54 ILE A O 1
ATOM 1258 N N . THR B 1 33 ? 10.99700 -3.29200 32.63600 1.000 18.55000 55 THR A N 1
ATOM 1259 C CA . THR B 1 33 ? 11.70400 -3.91700 33.75100 1.000 16.22000 55 THR A CA 1
ATOM 1260 C C . THR B 1 33 ? 13.13500 -3.40700 33.85300 1.000 18.87000 55 THR A C 1
ATOM 1261 O O . THR B 1 33 ? 13.62000 -3.09400 34.94600 1.000 23.36000 55 THR A O 1
ATOM 1265 N N . ARG B 1 34 ? 13.82400 -3.29400 32.71400 1.000 20.47000 56 ARG A N 1
ATOM 1266 C CA . ARG B 1 34 ? 15.21400 -2.85500 32.74900 1.000 24.51000 56 ARG A CA 1
ATOM 1267 C C . ARG B 1 34 ? 15.32200 -1.36100 33.02100 1.000 22.69000 56 ARG A C 1
ATOM 1268 O O . ARG B 1 34 ? 16.16200 -0.92800 33.81300 1.000 28.40000 56 ARG A O 1
ATOM 1276 N N . ASN B 1 35 ? 14.48300 -0.54100 32.37700 1.000 23.20000 57 ASN A N 1
ATOM 1277 C CA . ASN B 1 35 ? 14.45900 0.89500 32.64700 1.000 22.33000 57 ASN A CA 1
ATOM 1278 C C . ASN B 1 35 ? 13.01500 1.37600 32.65200 1.000 18.74000 57 ASN A C 1
ATOM 1279 O O . ASN B 1 35 ? 12.44500 1.65400 31.58100 1.000 19.15000 57 ASN A O 1
ATOM 1284 N N . PRO B 1 36 ? 12.39800 1.50600 33.82400 1.000 19.88000 58 PRO A N 1
ATOM 1285 C CA . PRO B 1 36 ? 10.99200 1.90700 33.90000 1.000 21.27000 58 PRO A CA 1
ATOM 1286 C C . PRO B 1 36 ? 10.75300 3.40800 33.84800 1.000 20.82000 58 PRO A C 1
ATOM 1287 O O . PRO B 1 36 ? 9.62700 3.83500 34.11300 1.000 20.22000 58 PRO A O 1
ATOM 1291 N N . LEU B 1 37 ? 11.76900 4.21300 33.53900 1.000 20.35000 59 LEU A N 1
ATOM 1292 C CA . LEU B 1 37 ? 11.62000 5.66100 33.49900 1.000 22.60000 59 LEU A CA 1
ATOM 1293 C C . LEU B 1 37 ? 11.56400 6.21000 32.07300 1.000 21.66000 59 LEU A C 1
ATOM 1294 O O . LEU B 1 37 ? 11.88300 7.38000 31.86100 1.000 23.95000 59 LEU A O 1
ATOM 1299 N N . VAL B 1 38 ? 11.16300 5.39800 31.09100 1.000 22.07000 60 VAL A N 1
ATOM 1300 C CA . VAL B 1 38 ? 11.21400 5.78700 29.68100 1.000 23.97000 60 VAL A CA 1
ATOM 1301 C C . VAL B 1 38 ? 9.79600 5.75700 29.12700 1.000 22.57000 60 VAL A C 1
ATOM 1302 O O . VAL B 1 38 ? 9.23000 4.67800 28.92300 1.000 18.54000 60 VAL A O 1
ATOM 1306 N N . ALA B 1 39 ? 9.23400 6.94100 28.85500 1.000 20.91000 61 ALA A N 1
ATOM 1307 C CA . ALA B 1 39 ? 7.84100 7.02900 28.43000 1.000 18.89000 61 ALA A CA 1
ATOM 1308 C C . ALA B 1 39 ? 7.57200 6.22500 27.16000 1.000 18.47000 61 ALA A C 1
ATOM 1309 O O . ALA B 1 39 ? 6.50500 5.62200 27.03300 1.000 17.78000 61 ALA A O 1
ATOM 1311 N N . VAL B 1 40 ? 8.53600 6.18600 26.23600 1.000 17.68000 62 VAL A N 1
ATOM 1312 C CA . VAL B 1 40 ? 8.33200 5.57100 24.92500 1.000 21.63000 62 VAL A CA 1
ATOM 1313 C C . VAL B 1 40 ? 8.02300 4.07800 25.05200 1.000 19.45000 62 VAL A C 1
ATOM 1314 O O . VAL B 1 40 ? 7.25400 3.52500 24.25900 1.000 19.01000 62 VAL A O 1
ATOM 1318 N N . TYR B 1 41 ? 8.58900 3.40100 26.05800 1.000 18.37000 63 TYR A N 1
ATOM 1319 C CA . TYR B 1 41 ? 8.26400 1.98400 26.22000 1.000 15.91000 63 TYR A CA 1
ATOM 1320 C C . TYR B 1 41 ? 6.78600 1.80700 26.52700 1.000 15.73000 63 TYR A C 1
ATOM 1321 O O . TYR B 1 41 ? 6.15600 0.85500 26.05100 1.000 16.75000 63 TYR A O 1
ATOM 1330 N N . TYR B 1 42 ? 6.21700 2.72400 27.31600 1.000 14.73000 64 TYR A N 1
ATOM 1331 C CA . TYR B 1 42 ? 4.80300 2.67000 27.67100 1.000 17.49000 64 TYR A CA 1
ATOM 1332 C C . TYR B 1 42 ? 3.90800 3.06700 26.50100 1.000 16.46000 64 TYR A C 1
ATOM 1333 O O . TYR B 1 42 ? 2.85500 2.44800 26.29500 1.000 14.21000 64 TYR A O 1
ATOM 1342 N N . THR B 1 43 ? 4.29100 4.09100 25.72700 1.000 15.05000 65 THR A N 1
ATOM 1343 C CA . THR B 1 43 ? 3.44300 4.45600 24.58200 1.000 17.52000 65 THR A CA 1
ATOM 1344 C C . THR B 1 43 ? 3.49500 3.39000 23.48500 1.000 16.38000 65 THR A C 1
ATOM 1345 O O . THR B 1 43 ? 2.46000 3.05400 22.89700 1.000 16.53000 65 THR A O 1
ATOM 1349 N N . ASN B 1 44 ? 4.67900 2.82200 23.21200 1.000 18.70000 66 ASN A N 1
ATOM 1350 C CA . ASN B 1 44 ? 4.77900 1.67500 22.30400 1.000 16.44000 66 ASN A CA 1
ATOM 1351 C C . ASN B 1 44 ? 3.87000 0.53000 22.74000 1.000 18.96000 66 ASN A C 1
ATOM 1352 O O . ASN B 1 44 ? 3.17200 -0.06900 21.91800 1.000 15.33000 66 ASN A O 1
ATOM 1357 N N . ARG B 1 45 ? 3.89100 0.18300 24.02400 1.000 18.74000 67 ARG A N 1
ATOM 1358 C CA . ARG B 1 45 ? 3.03800 -0.90700 24.47700 1.000 20.91000 67 ARG A CA 1
ATOM 1359 C C . ARG B 1 45 ? 1.57300 -0.52000 24.42000 1.000 16.95000 67 ARG A C 1
ATOM 1360 O O . ARG B 1 45 ? 0.72700 -1.36600 24.11500 1.000 14.47000 67 ARG A O 1
ATOM 1368 N N . ALA B 1 46 ? 1.25300 0.74100 24.72700 1.000 15.82000 68 ALA A N 1
ATOM 1369 C CA . ALA B 1 46 ? -0.11500 1.21200 24.54000 1.000 17.70000 68 ALA A CA 1
ATOM 1370 C C . ALA B 1 46 ? -0.58500 0.97000 23.10600 1.000 17.21000 68 ALA A C 1
ATOM 1371 O O . ALA B 1 46 ? -1.72700 0.54600 22.87500 1.000 16.20000 68 ALA A O 1
ATOM 1373 N N . LEU B 1 47 ? 0.28900 1.20900 22.12900 1.000 16.65000 69 LEU A N 1
ATOM 1374 C CA . LEU B 1 47 ? -0.10100 0.98200 20.74000 1.000 18.57000 69 LEU A CA 1
ATOM 1375 C C . LEU B 1 47 ? -0.40200 -0.49100 20.49600 1.000 19.69000 69 LEU A C 1
ATOM 1376 O O . LEU B 1 47 ? -1.35100 -0.82800 19.77600 1.000 14.81000 69 LEU A O 1
ATOM 1381 N N . CYS B 1 48 ? 0.38400 -1.38500 21.10800 1.000 18.63000 70 CYS A N 1
ATOM 1382 C CA . CYS B 1 48 ? 0.08600 -2.81300 21.01200 1.000 18.23000 70 CYS A CA 1
ATOM 1383 C C . CYS B 1 48 ? -1.29200 -3.12000 21.57000 1.000 18.30000 70 CYS A C 1
ATOM 1384 O O . CYS B 1 48 ? -2.07000 -3.86000 20.96100 1.000 16.71000 70 CYS A O 1
ATOM 1387 N N . TYR B 1 49 ? -1.59200 -2.59100 22.76200 1.000 21.04000 71 TYR A N 1
ATOM 1388 C CA . TYR B 1 49 ? -2.87000 -2.88000 23.40500 1.000 20.54000 71 TYR A CA 1
ATOM 1389 C C . TYR B 1 49 ? -4.03800 -2.37000 22.57000 1.000 20.67000 71 TYR A C 1
ATOM 1390 O O . TYR B 1 49 ? -5.11200 -2.98900 22.55900 1.000 19.89000 71 TYR A O 1
ATOM 1399 N N . LEU B 1 50 ? -3.84800 -1.25500 21.85600 1.000 22.86000 72 LEU A N 1
ATOM 1400 C CA . LEU B 1 50 ? -4.89700 -0.75400 20.97000 1.000 19.31000 72 LEU A CA 1
ATOM 1401 C C . LEU B 1 50 ? -5.23100 -1.77400 19.88800 1.000 21.80000 72 LEU A C 1
ATOM 1402 O O . LEU B 1 50 ? -6.40500 -2.04800 19.61600 1.000 19.98000 72 LEU A O 1
ATOM 1407 N N . LYS B 1 51 ? -4.19700 -2.33700 19.25500 1.000 21.17000 73 LYS A N 1
ATOM 1408 C CA . LYS B 1 51 ? -4.39000 -3.36300 18.23400 1.000 19.88000 73 LYS A CA 1
ATOM 1409 C C . LYS B 1 51 ? -5.06700 -4.60400 18.79900 1.000 24.15000 73 LYS A C 1
ATOM 1410 O O . LYS B 1 51 ? -5.81500 -5.29000 18.08800 1.000 21.82000 73 LYS A O 1
ATOM 1416 N N . MET B 1 52 ? -4.77000 -4.94100 20.05800 1.000 20.53000 74 MET A N 1
ATOM 1417 C CA . MET B 1 52 ? -5.32800 -6.09800 20.74500 1.000 20.52000 74 MET A CA 1
ATOM 1418 C C . MET B 1 52 ? -6.68300 -5.81000 21.38200 1.000 21.46000 74 MET A C 1
ATOM 1419 O O . MET B 1 52 ? -7.21700 -6.68800 22.06100 1.000 22.38000 74 MET A O 1
ATOM 1424 N N . GLN B 1 53 ? -7.24100 -4.60500 21.20100 1.000 20.53000 75 GLN A N 1
ATOM 1425 C CA . GLN B 1 53 ? -8.54900 -4.21200 21.73600 1.000 21.70000 75 GLN A CA 1
ATOM 1426 C C . GLN B 1 53 ? -8.58200 -4.11900 23.25300 1.000 22.21000 75 GLN A C 1
ATOM 1427 O O . GLN B 1 53 ? -9.66100 -4.07300 23.84100 1.000 29.58000 75 GLN A O 1
ATOM 1433 N N . GLN B 1 54 ? -7.42700 -4.08900 23.91100 1.000 20.50000 76 GLN A N 1
ATOM 1434 C CA . GLN B 1 54 ? -7.36400 -3.97100 25.37100 1.000 24.17000 76 GLN A CA 1
ATOM 1435 C C . GLN B 1 54 ? -7.28100 -2.49500 25.76600 1.000 24.38000 76 GLN A C 1
ATOM 1436 O O . GLN B 1 54 ? -6.23700 -1.96400 26.14900 1.000 22.71000 76 GLN A O 1
ATOM 1442 N N . HIS B 1 55 ? -8.43900 -1.83500 25.67700 1.000 23.09000 77 HIS A N 1
ATOM 1443 C CA . HIS B 1 55 ? -8.48200 -0.38400 25.81400 1.000 25.04000 77 HIS A CA 1
ATOM 1444 C C . HIS B 1 55 ? -8.11100 0.06700 27.21800 1.000 24.70000 77 HIS A C 1
ATOM 1445 O O . HIS B 1 55 ? -7.38000 1.04900 27.38200 1.000 23.18000 77 HIS A O 1
ATOM 1452 N N . GLU B 1 56 ? -8.59900 -0.63100 28.24100 1.000 24.28000 78 GLU A N 1
ATOM 1453 C CA . GLU B 1 56 ? -8.26300 -0.23500 29.60200 1.000 30.02000 78 GLU A CA 1
ATOM 1454 C C . GLU B 1 56 ? -6.76300 -0.34500 29.84600 1.000 24.72000 78 GLU A C 1
ATOM 1455 O O . GLU B 1 56 ? -6.18000 0.49900 30.53100 1.000 23.29000 78 GLU A O 1
ATOM 1461 N N . GLN B 1 57 ? -6.10900 -1.34300 29.25200 1.000 23.12000 79 GLN A N 1
ATOM 1462 C CA . GLN B 1 57 ? -4.65800 -1.45000 29.39900 1.000 23.24000 79 GLN A CA 1
ATOM 1463 C C . GLN B 1 57 ? -3.93600 -0.34100 28.63800 1.000 21.34000 79 GLN A C 1
ATOM 1464 O O . GLN B 1 57 ? -2.99600 0.27700 29.16100 1.000 21.02000 79 GLN A O 1
ATOM 1470 N N . ALA B 1 58 ? -4.35100 -0.09100 27.39400 1.000 21.46000 80 ALA A N 1
ATOM 1471 C CA . ALA B 1 58 ? -3.77100 1.00400 26.61900 1.000 21.03000 80 ALA A CA 1
ATOM 1472 C C . ALA B 1 58 ? -3.85400 2.32100 27.37600 1.000 20.26000 80 ALA A C 1
ATOM 1473 O O . ALA B 1 58 ? -2.88600 3.09200 27.40500 1.000 19.97000 80 ALA A O 1
ATOM 1475 N N . LEU B 1 59 ? -5.01100 2.59600 27.98300 1.000 19.70000 81 LEU A N 1
ATOM 1476 C CA . LEU B 1 59 ? -5.21800 3.84200 28.70700 1.000 23.41000 81 LEU A CA 1
ATOM 1477 C C . LEU B 1 59 ? -4.24300 3.96400 29.87900 1.000 21.26000 81 LEU A C 1
ATOM 1478 O O . LEU B 1 59 ? -3.58400 5.00000 30.06000 1.000 18.11000 81 LEU A O 1
ATOM 1483 N N . ALA B 1 60 ? -4.13800 2.90500 30.68500 1.000 22.03000 82 ALA A N 1
ATOM 1484 C CA . ALA B 1 60 ? -3.20500 2.90500 31.80900 1.000 23.50000 82 ALA A CA 1
ATOM 1485 C C . ALA B 1 60 ? -1.78100 3.19500 31.34800 1.000 20.32000 82 ALA A C 1
ATOM 1486 O O . ALA B 1 60 ? -1.06700 3.97500 31.98200 1.000 22.92000 82 ALA A O 1
ATOM 1488 N N . ASP B 1 61 ? -1.36900 2.60900 30.22100 1.000 19.77000 83 ASP A N 1
ATOM 1489 C CA . ASP B 1 61 ? -0.01200 2.81900 29.71700 1.000 19.72000 83 ASP A CA 1
ATOM 1490 C C . ASP B 1 61 ? 0.21100 4.25700 29.23800 1.000 19.20000 83 ASP A C 1
ATOM 1491 O O . ASP B 1 61 ? 1.28600 4.82900 29.47400 1.000 16.73000 83 ASP A O 1
ATOM 1496 N N . CYS B 1 62 ? -0.77700 4.85700 28.55600 1.000 18.13000 84 CYS A N 1
ATOM 1497 C CA . CYS B 1 62 ? -0.65900 6.28100 28.22400 1.000 21.32000 84 CYS A CA 1
ATOM 1498 C C . CYS B 1 62 ? -0.53700 7.13600 29.48200 1.000 19.04000 84 CYS A C 1
ATOM 1499 O O . CYS B 1 62 ? 0.24800 8.09700 29.52100 1.000 20.30000 84 CYS A O 1
ATOM 1502 N N . ARG B 1 63 ? -1.32300 6.81700 30.51700 1.000 18.49000 85 ARG A N 1
ATOM 1503 C CA . ARG B 1 63 ? -1.21200 7.53400 31.78700 1.000 21.75000 85 ARG A CA 1
ATOM 1504 C C . ARG B 1 63 ? 0.18100 7.40100 32.38600 1.000 20.79000 85 ARG A C 1
ATOM 1505 O O . ARG B 1 63 ? 0.73500 8.37800 32.90700 1.000 20.47000 85 ARG A O 1
ATOM 1513 N N . ARG B 1 64 ? 0.76400 6.19800 32.34500 1.000 21.76000 86 ARG A N 1
ATOM 1514 C CA . ARG B 1 64 ? 2.11800 6.03600 32.87100 1.000 22.82000 86 ARG A CA 1
ATOM 1515 C C . ARG B 1 64 ? 3.10700 6.85600 32.05400 1.000 21.93000 86 ARG A C 1
ATOM 1516 O O . ARG B 1 64 ? 3.99000 7.52500 32.61100 1.000 17.67000 86 ARG A O 1
ATOM 1524 N N . ALA B 1 65 ? 2.93200 6.85900 30.73200 1.000 19.59000 87 ALA A N 1
ATOM 1525 C CA . ALA B 1 65 ? 3.79100 7.64900 29.85600 1.000 18.45000 87 ALA A CA 1
ATOM 1526 C C . ALA B 1 65 ? 3.71700 9.13700 30.18700 1.000 19.94000 87 ALA A C 1
ATOM 1527 O O . ALA B 1 65 ? 4.74500 9.82700 30.22700 1.000 22.41000 87 ALA A O 1
ATOM 1529 N N . LEU B 1 66 ? 2.50700 9.64700 30.43400 1.000 20.66000 88 LEU A N 1
ATOM 1530 C CA . LEU B 1 66 ? 2.31700 11.07500 30.64400 1.000 19.04000 88 LEU A CA 1
ATOM 1531 C C . LEU B 1 66 ? 2.91400 11.53100 31.97100 1.000 21.33000 88 LEU A C 1
ATOM 1532 O O . LEU B 1 66 ? 3.31200 12.69200 32.10200 1.000 17.95000 88 LEU A O 1
ATOM 1537 N N . GLU B 1 67 ? 2.99800 10.64000 32.95800 1.000 22.83000 89 GLU A N 1
ATOM 1538 C CA . GLU B 1 67 ? 3.72800 10.97200 34.17600 1.000 20.71000 89 GLU A CA 1
ATOM 1539 C C . GLU B 1 67 ? 5.22000 11.09000 33.92800 1.000 24.44000 89 GLU A C 1
ATOM 1540 O O . GLU B 1 67 ? 5.90400 11.80500 34.66500 1.000 24.47000 89 GLU A O 1
ATOM 1546 N N . LEU B 1 68 ? 5.74000 10.39500 32.92000 1.000 20.51000 90 LEU A N 1
ATOM 1547 C CA . LEU B 1 68 ? 7.16500 10.43300 32.61600 1.000 22.78000 90 LEU A CA 1
ATOM 1548 C C . LEU B 1 68 ? 7.52300 11.52000 31.61900 1.000 22.43000 90 LEU A C 1
ATOM 1549 O O . LEU B 1 68 ? 8.60400 12.11500 31.72000 1.000 22.65000 90 LEU A O 1
ATOM 1554 N N . ASP B 1 69 ? 6.64300 11.78300 30.65100 1.000 21.14000 91 ASP A N 1
ATOM 1555 C CA . ASP B 1 69 ? 6.88700 12.78600 29.61800 1.000 20.88000 91 ASP A CA 1
ATOM 1556 C C . ASP B 1 69 ? 5.54100 13.44400 29.31600 1.000 24.36000 91 ASP A C 1
ATOM 1557 O O . ASP B 1 69 ? 4.76800 12.96600 28.47600 1.000 18.98000 91 ASP A O 1
ATOM 1562 N N . GLY B 1 70 ? 5.26200 14.53800 30.02700 1.000 20.03000 92 GLY A N 1
ATOM 1563 C CA . GLY B 1 70 ? 4.03400 15.28500 29.84600 1.000 22.34000 92 GLY A CA 1
ATOM 1564 C C . GLY B 1 70 ? 3.90000 15.97300 28.50000 1.000 19.75000 92 GLY A C 1
ATOM 1565 O O . GLY B 1 70 ? 2.80800 16.45200 28.18400 1.000 21.55000 92 GLY A O 1
ATOM 1566 N N . GLN B 1 71 ? 4.96900 16.03900 27.70800 1.000 18.33000 93 GLN A N 1
ATOM 1567 C CA . GLN B 1 71 ? 4.92000 16.63600 26.37900 1.000 21.16000 93 GLN A CA 1
ATOM 1568 C C . GLN B 1 71 ? 4.73000 15.60700 25.26900 1.000 19.89000 93 GLN A C 1
ATOM 1569 O O . GLN B 1 71 ? 4.73900 15.98400 24.09400 1.000 22.57000 93 GLN A O 1
ATOM 1575 N N . SER B 1 72 ? 4.55000 14.32600 25.60500 1.000 20.56000 94 SER A N 1
ATOM 1576 C CA . SER B 1 72 ? 4.55300 13.28600 24.58100 1.000 18.39000 94 SER A CA 1
ATOM 1577 C C . SER B 1 72 ? 3.37300 13.42600 23.62300 1.000 18.30000 94 SER A C 1
ATOM 1578 O O . SER B 1 72 ? 2.21200 13.24900 24.01000 1.000 15.10000 94 SER A O 1
ATOM 1581 N N . VAL B 1 73 ? 3.67000 13.75800 22.36900 1.000 18.09000 95 VAL A N 1
ATOM 1582 C CA . VAL B 1 73 ? 2.61400 13.84600 21.36500 1.000 17.93000 95 VAL A CA 1
ATOM 1583 C C . VAL B 1 73 ? 1.88700 12.50900 21.25300 1.000 17.12000 95 VAL A C 1
ATOM 1584 O O . VAL B 1 73 ? 0.65500 12.45500 21.32400 1.000 18.11000 95 VAL A O 1
ATOM 1588 N N . LYS B 1 74 ? 2.63900 11.40500 21.16800 1.000 18.29000 96 LYS A N 1
ATOM 1589 C CA . LYS B 1 74 ? 2.01600 10.10900 20.90500 1.000 21.49000 96 LYS A CA 1
ATOM 1590 C C . LYS B 1 74 ? 1.20900 9.60500 22.09300 1.000 17.54000 96 LYS A C 1
ATOM 1591 O O . LYS B 1 74 ? 0.19800 8.93000 21.89800 1.000 16.14000 96 LYS A O 1
ATOM 1597 N N . ALA B 1 75 ? 1.62600 9.90600 23.32500 1.000 16.94000 97 ALA A N 1
ATOM 1598 C CA . ALA B 1 75 ? 0.79300 9.54100 24.46400 1.000 17.07000 97 ALA A CA 1
ATOM 1599 C C . ALA B 1 75 ? -0.58500 10.16800 24.34600 1.000 17.49000 97 ALA A C 1
ATOM 1600 O O . ALA B 1 75 ? -1.59700 9.51700 24.63300 1.000 20.15000 97 ALA A O 1
ATOM 1602 N N . HIS B 1 76 ? -0.63800 11.44200 23.94600 1.000 16.42000 98 HIS A N 1
ATOM 1603 C CA . HIS B 1 76 ? -1.91400 12.12300 23.80400 1.000 16.32000 98 HIS A CA 1
ATOM 1604 C C . HIS B 1 76 ? -2.69700 11.55700 22.63300 1.000 16.00000 98 HIS A C 1
ATOM 1605 O O . HIS B 1 76 ? -3.91100 11.38800 22.72500 1.000 16.07000 98 HIS A O 1
ATOM 1612 N N . PHE B 1 77 ? -2.01200 11.25900 21.53100 1.000 15.94000 99 PHE A N 1
ATOM 1613 C CA . PHE B 1 77 ? -2.70500 10.74400 20.35100 1.000 18.98000 99 PHE A CA 1
ATOM 1614 C C . PHE B 1 77 ? -3.25800 9.34400 20.60700 1.000 18.47000 99 PHE A C 1
ATOM 1615 O O . PHE B 1 77 ? -4.41700 9.05500 20.26800 1.000 18.94000 99 PHE A O 1
ATOM 1623 N N . PHE B 1 78 ? -2.44200 8.45500 21.19100 1.000 17.67000 100 PHE A N 1
ATOM 1624 C CA . PHE B 1 78 ? -2.94200 7.12100 21.50800 1.000 17.35000 100 PHE A CA 1
ATOM 1625 C C . PHE B 1 78 ? -4.04200 7.19700 22.55600 1.000 18.29000 100 PHE A C 1
ATOM 1626 O O . PHE B 1 78 ? -5.02400 6.45000 22.48400 1.000 19.08000 100 PHE A O 1
ATOM 1634 N N . LEU B 1 79 ? -3.89900 8.09500 23.53800 1.000 16.72000 101 LEU A N 1
ATOM 1635 C CA . LEU B 1 79 ? -4.96800 8.28100 24.51700 1.000 18.93000 101 LEU A CA 1
ATOM 1636 C C . LEU B 1 79 ? -6.27400 8.69400 23.83700 1.000 21.80000 101 LEU A C 1
ATOM 1637 O O . LEU B 1 79 ? -7.33200 8.10800 24.10100 1.000 22.36000 101 LEU A O 1
ATOM 1642 N N . GLY B 1 80 ? -6.22000 9.69000 22.94700 1.000 17.24000 102 GLY A N 1
ATOM 1643 C CA . GLY B 1 80 ? -7.41900 10.09000 22.21900 1.000 18.82000 102 GLY A CA 1
ATOM 1644 C C . GLY B 1 80 ? -8.00800 8.96600 21.38200 1.000 18.81000 102 GLY A C 1
ATOM 1645 O O . GLY B 1 80 ? -9.22200 8.74600 21.38900 1.000 18.26000 102 GLY A O 1
ATOM 1646 N N . GLN B 1 81 ? -7.15700 8.23000 20.66400 1.000 19.03000 103 GLN A N 1
ATOM 1647 C CA . GLN B 1 81 ? -7.63700 7.07200 19.90700 1.000 23.55000 103 GLN A CA 1
ATOM 1648 C C . GLN B 1 81 ? -8.27700 6.03800 20.82300 1.000 20.16000 103 GLN A C 1
ATOM 1649 O O . GLN B 1 81 ? -9.33600 5.49200 20.50600 1.000 23.61000 103 GLN A O 1
ATOM 1655 N N . CYS B 1 82 ? -7.66100 5.77300 21.97800 1.000 19.59000 104 CYS A N 1
ATOM 1656 C CA . CYS B 1 82 ? -8.21700 4.78300 22.89900 1.000 21.40000 104 CYS A CA 1
ATOM 1657 C C . CYS B 1 82 ? -9.58100 5.23100 23.42000 1.000 24.17000 104 CYS A C 1
ATOM 1658 O O . CYS B 1 82 ? -10.52900 4.43600 23.47600 1.000 24.39000 104 CYS A O 1
ATOM 1661 N N . GLN B 1 83 ? -9.69400 6.50900 23.80500 1.000 19.53000 105 GLN A N 1
ATOM 1662 C CA . GLN B 1 83 ? -10.97700 7.04300 24.25500 1.000 22.19000 105 GLN A CA 1
ATOM 1663 C C . GLN B 1 83 ? -12.00100 7.06200 23.12900 1.000 22.33000 105 GLN A C 1
ATOM 1664 O O . GLN B 1 83 ? -13.19600 6.85800 23.37500 1.000 24.61000 105 GLN A O 1
ATOM 1670 N N . LEU B 1 84 ? -11.55900 7.31100 21.89700 1.000 18.43000 106 LEU A N 1
ATOM 1671 C CA . LEU B 1 84 ? -12.47400 7.24200 20.76100 1.000 23.69000 106 LEU A CA 1
ATOM 1672 C C . LEU B 1 84 ? -13.08700 5.85400 20.64200 1.000 27.50000 106 LEU A C 1
ATOM 1673 O O . LEU B 1 84 ? -14.29900 5.70900 20.44400 1.000 25.63000 106 LEU A O 1
ATOM 1678 N N . GLU B 1 85 ? -12.25400 4.81800 20.76100 1.000 26.35000 107 GLU A N 1
ATOM 1679 C CA . GLU B 1 85 ? -12.75600 3.45100 20.72900 1.000 26.51000 107 GLU A CA 1
ATOM 1680 C C . GLU B 1 85 ? -13.74400 3.20300 21.85900 1.000 27.70000 107 GLU A C 1
ATOM 1681 O O . GLU B 1 85 ? -14.73600 2.49000 21.68100 1.000 27.45000 107 GLU A O 1
ATOM 1687 N N . MET B 1 86 ? -13.49900 3.80500 23.02000 1.000 22.19000 108 MET A N 1
ATOM 1688 C CA . MET B 1 86 ? -14.33800 3.63300 24.19300 1.000 25.49000 108 MET A CA 1
ATOM 1689 C C . MET B 1 86 ? -15.54100 4.56500 24.22000 1.000 25.70000 108 MET A C 1
ATOM 1690 O O . MET B 1 86 ? -16.22400 4.63300 25.24700 1.000 28.02000 108 MET A O 1
ATOM 1695 N N . GLU B 1 87 ? -15.80200 5.29900 23.13400 1.000 27.41000 109 GLU A N 1
ATOM 1696 C CA . GLU B 1 87 ? -16.96400 6.18300 22.99800 1.000 24.99000 109 GLU A CA 1
ATOM 1697 C C . GLU B 1 87 ? -16.94700 7.33900 23.99800 1.000 31.14000 109 GLU A C 1
ATOM 1698 O O . GLU B 1 87 ? -17.99100 7.94100 24.28400 1.000 33.97000 109 GLU A O 1
ATOM 1704 N N . SER B 1 88 ? -15.76600 7.67500 24.51600 1.000 28.58000 110 SER A N 1
ATOM 1705 C CA . SER B 1 88 ? -15.56700 8.85900 25.35300 1.000 30.75000 110 SER A CA 1
ATOM 1706 C C . SER B 1 88 ? -15.12200 10.00300 24.43900 1.000 26.46000 110 SER A C 1
ATOM 1707 O O . SER B 1 88 ? -13.95300 10.39700 24.39800 1.000 26.18000 110 SER A O 1
ATOM 1710 N N . TYR B 1 89 ? -16.09700 10.55700 23.69900 1.000 24.92000 111 TYR A N 1
ATOM 1711 C CA . TYR B 1 89 ? -15.79200 11.36100 22.51800 1.000 27.92000 111 TYR A CA 1
ATOM 1712 C C . TYR B 1 89 ? -15.16400 12.69900 22.88300 1.000 25.97000 111 TYR A C 1
ATOM 1713 O O . TYR B 1 89 ? -14.20800 13.14300 22.23300 1.000 24.89000 111 TYR A O 1
ATOM 1722 N N . ASP B 1 90 ? -15.69700 13.36900 23.90600 1.000 29.09000 112 ASP A N 1
ATOM 1723 C CA . ASP B 1 90 ? -15.20800 14.70300 24.23500 1.000 28.21000 112 ASP A CA 1
ATOM 1724 C C . ASP B 1 90 ? -13.74900 14.66300 24.65700 1.000 23.69000 112 ASP A C 1
ATOM 1725 O O . ASP B 1 90 ? -12.93500 15.46300 24.17900 1.000 25.30000 112 ASP A O 1
ATOM 1730 N N . GLU B 1 91 ? -13.40300 13.72800 25.55000 1.000 24.71000 113 GLU A N 1
ATOM 1731 C CA . GLU B 1 91 ? -12.01000 13.53400 25.94700 1.000 26.75000 113 GLU A CA 1
ATOM 1732 C C . GLU B 1 91 ? -11.14300 13.15200 24.76000 1.000 24.16000 113 GLU A C 1
ATOM 1733 O O . GLU B 1 91 ? -10.00500 13.62300 24.64000 1.000 19.53000 113 GLU A O 1
ATOM 1739 N N . ALA B 1 92 ? -11.65200 12.27000 23.88700 1.000 22.24000 114 ALA A N 1
ATOM 1740 C CA . ALA B 1 92 ? -10.89200 11.86200 22.71100 1.000 19.91000 114 ALA A CA 1
ATOM 1741 C C . ALA B 1 92 ? -10.50500 13.06900 21.87400 1.000 21.96000 114 ALA A C 1
ATOM 1742 O O . ALA B 1 92 ? -9.35400 13.20300 21.44500 1.000 22.45000 114 ALA A O 1
ATOM 1744 N N . ILE B 1 93 ? -11.46600 13.95700 21.62300 1.000 19.28000 115 ILE A N 1
ATOM 1745 C CA . ILE B 1 93 ? -11.20700 15.13800 20.81000 1.000 20.01000 115 ILE A CA 1
ATOM 1746 C C . ILE B 1 93 ? -10.20400 16.04700 21.51900 1.000 18.11000 115 ILE A C 1
ATOM 1747 O O . ILE B 1 93 ? -9.21000 16.48800 20.93000 1.000 18.35000 115 ILE A O 1
ATOM 1752 N N . ALA B 1 94 ? -10.41300 16.27800 22.81500 1.000 22.59000 116 ALA A N 1
ATOM 1753 C CA . ALA B 1 94 ? -9.46300 17.08400 23.58600 1.000 19.63000 116 ALA A CA 1
ATOM 1754 C C . ALA B 1 94 ? -8.03600 16.55900 23.44500 1.000 17.62000 116 ALA A C 1
ATOM 1755 O O . ALA B 1 94 ? -7.10600 17.32900 23.18000 1.000 17.06000 116 ALA A O 1
ATOM 1757 N N . ASN B 1 95 ? -7.84400 15.24200 23.57400 1.000 16.98000 117 ASN A N 1
ATOM 1758 C CA . ASN B 1 95 ? -6.48900 14.70100 23.50800 1.000 18.21000 117 ASN A CA 1
ATOM 1759 C C . ASN B 1 95 ? -5.90800 14.77600 22.10000 1.000 17.56000 117 ASN A C 1
ATOM 1760 O O . ASN B 1 95 ? -4.70200 14.99900 21.93400 1.000 17.06000 117 ASN A O 1
ATOM 1765 N N . LEU B 1 96 ? -6.73400 14.58000 21.07000 1.000 19.53000 118 LEU A N 1
ATOM 1766 C CA . LEU B 1 96 ? -6.23600 14.74300 19.70700 1.000 19.14000 118 LEU A CA 1
ATOM 1767 C C . LEU B 1 96 ? -5.86300 16.19800 19.41800 1.000 21.02000 118 LEU A C 1
ATOM 1768 O O . LEU B 1 96 ? -4.82700 16.47300 18.79000 1.000 18.31000 118 LEU A O 1
ATOM 1773 N N . GLN B 1 97 ? -6.71000 17.14400 19.83800 1.000 17.13000 119 GLN A N 1
ATOM 1774 C CA . GLN B 1 97 ? -6.34900 18.55400 19.72000 1.000 22.34000 119 GLN A CA 1
ATOM 1775 C C . GLN B 1 97 ? -5.04900 18.84500 20.45500 1.000 19.51000 119 GLN A C 1
ATOM 1776 O O . GLN B 1 97 ? -4.17400 19.55200 19.93800 1.000 20.58000 119 GLN A O 1
ATOM 1782 N N . ARG B 1 98 ? -4.90500 18.30200 21.67100 1.000 18.18000 120 ARG A N 1
ATOM 1783 C CA . ARG B 1 98 ? -3.67200 18.51000 22.41900 1.000 19.21000 120 ARG A CA 1
ATOM 1784 C C . ARG B 1 98 ? -2.48800 17.90500 21.68300 1.000 21.10000 120 ARG A C 1
ATOM 1785 O O . ARG B 1 98 ? -1.40400 18.49200 21.65400 1.000 15.63000 120 ARG A O 1
ATOM 1793 N N . ALA B 1 99 ? -2.68000 16.73400 21.05500 1.000 18.12000 121 ALA A N 1
ATOM 1794 C CA . ALA B 1 99 ? -1.58600 16.13800 20.29500 1.000 16.82000 121 ALA A CA 1
ATOM 1795 C C . ALA B 1 99 ? -1.14000 17.06200 19.17500 1.000 18.05000 121 ALA A C 1
ATOM 1796 O O . ALA B 1 99 ? 0.05800 17.19100 18.90000 1.000 17.40000 121 ALA A O 1
ATOM 1798 N N . TYR B 1 100 ? -2.10500 17.70100 18.51100 1.000 19.78000 122 TYR A N 1
ATOM 1799 C CA . TYR B 1 100 ? -1.82500 18.65500 17.44600 1.000 20.26000 122 TYR A CA 1
ATOM 1800 C C . TYR B 1 100 ? -1.04900 19.86400 17.96100 1.000 20.14000 122 TYR A C 1
ATOM 1801 O O . TYR B 1 100 ? -0.03000 20.24800 17.37800 1.000 19.95000 122 TYR A O 1
ATOM 1810 N N . SER B 1 101 ? -1.53200 20.49600 19.03600 1.000 22.79000 123 SER A N 1
ATOM 1811 C CA . SER B 1 101 ? -0.80100 21.62500 19.62800 1.000 21.58000 123 SER A CA 1
ATOM 1812 C C . SER B 1 101 ? 0.62700 21.24300 19.98300 1.000 21.99000 123 SER A C 1
ATOM 1813 O O . SER B 1 101 ? 1.56500 22.01200 19.73400 1.000 20.49000 123 SER A O 1
ATOM 1816 N N . LEU B 1 102 ? 0.81400 20.07500 20.60800 1.000 20.05000 124 LEU A N 1
ATOM 1817 C CA . LEU B 1 102 ? 2.15700 19.72100 21.06700 1.000 20.69000 124 LEU A CA 1
ATOM 1818 C C . LEU B 1 102 ? 3.08200 19.45000 19.89000 1.000 21.70000 124 LEU A C 1
ATOM 1819 O O . LEU B 1 102 ? 4.25600 19.83000 19.92200 1.000 20.44000 124 LEU A O 1
ATOM 1824 N N . ALA B 1 103 ? 2.57500 18.76000 18.85900 1.000 18.37000 125 ALA A N 1
ATOM 1825 C CA . ALA B 1 103 ? 3.37500 18.49400 17.66500 1.000 19.81000 125 ALA A CA 1
ATOM 1826 C C . ALA B 1 103 ? 3.77400 19.79000 16.97100 1.000 26.35000 125 ALA A C 1
ATOM 1827 O O . ALA B 1 103 ? 4.90500 19.92300 16.48200 1.000 23.26000 125 ALA A O 1
ATOM 1829 N N . LYS B 1 104 ? 2.85100 20.75500 16.92100 1.000 23.67000 126 LYS A N 1
ATOM 1830 C CA . LYS B 1 104 ? 3.16500 22.08300 16.39800 1.000 25.85000 126 LYS A CA 1
ATOM 1831 C C . LYS B 1 104 ? 4.20400 22.78800 17.26400 1.000 28.38000 126 LYS A C 1
ATOM 1832 O O . LYS B 1 104 ? 5.16000 23.37400 16.74400 1.000 27.60000 126 LYS A O 1
ATOM 1838 N N . GLU B 1 105 ? 4.04500 22.72800 18.58800 1.000 26.34000 127 GLU A N 1
ATOM 1839 C CA . GLU B 1 105 ? 5.02000 23.35900 19.47300 1.000 29.02000 127 GLU A CA 1
ATOM 1840 C C . GLU B 1 105 ? 6.40000 22.72600 19.31500 1.000 28.77000 127 GLU A C 1
ATOM 1841 O O . GLU B 1 105 ? 7.41400 23.43100 19.29900 1.000 30.21000 127 GLU A O 1
ATOM 1847 N N . GLN B 1 106 ? 6.45700 21.40200 19.15700 1.000 29.18000 128 GLN A N 1
ATOM 1848 C CA . GLN B 1 106 ? 7.71600 20.68500 18.98100 1.000 25.51000 128 GLN A CA 1
ATOM 1849 C C . GLN B 1 106 ? 8.17400 20.63300 17.52700 1.000 27.72000 128 GLN A C 1
ATOM 1850 O O . GLN B 1 106 ? 9.20500 20.01300 17.23900 1.000 25.89000 128 GLN A O 1
ATOM 1856 N N . ARG B 1 107 ? 7.45300 21.29000 16.61600 1.000 26.93000 129 ARG A N 1
ATOM 1857 C CA . ARG B 1 107 ? 7.79100 21.30500 15.19000 1.000 32.10000 129 ARG A CA 1
ATOM 1858 C C . ARG B 1 107 ? 7.97400 19.89000 14.64100 1.000 30.88000 129 ARG A C 1
ATOM 1859 O O . ARG B 1 107 ? 8.88600 19.61100 13.85900 1.000 29.82000 129 ARG A O 1
ATOM 1867 N N . LEU B 1 108 ? 7.09800 18.98700 15.07200 1.000 27.27000 130 LEU A N 1
ATOM 1868 C CA . LEU B 1 108 ? 7.04400 17.63200 14.54000 1.000 30.00000 130 LEU A CA 1
ATOM 1869 C C . LEU B 1 108 ? 6.10400 17.59800 13.35000 1.000 31.14000 130 LEU A C 1
ATOM 1870 O O . LEU B 1 108 ? 5.02400 18.19200 13.38200 1.000 38.36000 130 LEU A O 1
ATOM 1875 N N . ASN B 1 109 ? 6.51000 16.89600 12.30500 1.000 33.33000 131 ASN A N 1
ATOM 1876 C CA . ASN B 1 109 ? 5.73100 16.81400 11.07700 1.000 35.80000 131 ASN A CA 1
ATOM 1877 C C . ASN B 1 109 ? 5.10900 15.42600 10.98400 1.000 31.55000 131 ASN A C 1
ATOM 1878 O O . ASN B 1 109 ? 5.80600 14.44600 10.70200 1.000 35.24000 131 ASN A O 1
ATOM 1883 N N . PHE B 1 110 ? 3.80100 15.34400 11.22600 1.000 26.47000 132 PHE A N 1
ATOM 1884 C CA . PHE B 1 110 ? 3.03800 14.12100 11.00000 1.000 30.15000 132 PHE A CA 1
ATOM 1885 C C . PHE B 1 110 ? 2.10700 14.26200 9.79800 1.000 25.51000 132 PHE A C 1
ATOM 1886 O O . PHE B 1 110 ? 1.07100 13.60400 9.72600 1.000 27.59000 132 PHE A O 1
ATOM 1894 N N . GLY B 1 111 ? 2.45900 15.13100 8.85700 1.000 31.98000 133 GLY A N 1
ATOM 1895 C CA . GLY B 1 111 ? 1.57200 15.38800 7.73900 1.000 32.73000 133 GLY A CA 1
ATOM 1896 C C . GLY B 1 111 ? 0.23100 15.91600 8.20300 1.000 30.79000 133 GLY A C 1
ATOM 1897 O O . GLY B 1 111 ? 0.14500 16.78800 9.07600 1.000 34.56000 133 GLY A O 1
ATOM 1898 N N . ASP B 1 112 ? -0.83300 15.39000 7.59900 1.000 27.12000 134 ASP A N 1
ATOM 1899 C CA . ASP B 1 112 ? -2.20500 15.74400 7.94100 1.000 30.19000 134 ASP A CA 1
ATOM 1900 C C . ASP B 1 112 ? -2.84600 14.73000 8.87500 1.000 23.31000 134 ASP A C 1
ATOM 1901 O O . ASP B 1 112 ? -4.06500 14.76900 9.07400 1.000 24.75000 134 ASP A O 1
ATOM 1906 N N . ASP B 1 113 ? -2.04200 13.83900 9.46100 1.000 25.07000 135 ASP A N 1
ATOM 1907 C CA . ASP B 1 113 ? -2.56000 12.69200 10.20000 1.000 24.44000 135 ASP A CA 1
ATOM 1908 C C . ASP B 1 113 ? -3.31900 13.09600 11.45700 1.000 22.27000 135 ASP A C 1
ATOM 1909 O O . ASP B 1 113 ? -4.30800 12.44700 11.82200 1.000 19.37000 135 ASP A O 1
ATOM 1914 N N . ILE B 1 114 ? -2.85300 14.11400 12.17300 1.000 20.31000 136 ILE A N 1
ATOM 1915 C CA . ILE B 1 114 ? -3.56800 14.46700 13.39500 1.000 19.92000 136 ILE A CA 1
ATOM 1916 C C . ILE B 1 114 ? -4.87900 15.16400 13.03000 1.000 19.37000 136 ILE A C 1
ATOM 1917 O O . ILE B 1 114 ? -5.93000 14.77900 13.57000 1.000 17.24000 136 ILE A O 1
ATOM 1922 N N . PRO B 1 115 ? -4.90300 16.16300 12.12500 1.000 19.04000 137 PRO A N 1
ATOM 1923 C CA . PRO B 1 115 ? -6.21400 16.72400 11.73600 1.000 21.74000 137 PRO A CA 1
ATOM 1924 C C . PRO B 1 115 ? -7.15700 15.68100 11.15900 1.000 20.84000 137 PRO A C 1
ATOM 1925 O O . PRO B 1 115 ? -8.36600 15.72800 11.42200 1.000 18.34000 137 PRO A O 1
ATOM 1929 N N . SER B 1 116 ? -6.63100 14.72300 10.39400 1.000 21.25000 138 SER A N 1
ATOM 1930 C CA . SER B 1 116 ? -7.48000 13.66500 9.85800 1.000 21.35000 138 SER A CA 1
ATOM 1931 C C . SER B 1 116 ? -8.11000 12.85400 10.98300 1.000 19.88000 138 SER A C 1
ATOM 1932 O O . SER B 1 116 ? -9.29700 12.52300 10.92800 1.000 19.28000 138 SER A O 1
ATOM 1935 N N . ALA B 1 117 ? -7.34100 12.55200 12.03600 1.000 17.39000 139 ALA A N 1
ATOM 1936 C CA . ALA B 1 117 ? -7.91800 11.80100 13.14900 1.000 18.45000 139 ALA A CA 1
ATOM 1937 C C . ALA B 1 117 ? -8.96300 12.62100 13.89200 1.000 20.53000 139 ALA A C 1
ATOM 1938 O O . ALA B 1 117 ? -10.01300 12.09300 14.27900 1.000 15.99000 139 ALA A O 1
ATOM 1940 N N . LEU B 1 118 ? -8.69600 13.91400 14.07800 1.000 21.70000 140 LEU A N 1
ATOM 1941 C CA . LEU B 1 118 ? -9.65400 14.80800 14.72300 1.000 22.32000 140 LEU A CA 1
ATOM 1942 C C . LEU B 1 118 ? -10.96200 14.88600 13.94500 1.000 19.69000 140 LEU A C 1
ATOM 1943 O O . LEU B 1 118 ? -12.04700 14.83100 14.53400 1.000 21.31000 140 LEU A O 1
ATOM 1948 N N . ARG B 1 119 ? -10.89400 15.01900 12.62400 1.000 23.96000 141 ARG A N 1
ATOM 1949 C CA . ARG B 1 119 ? -12.14600 15.03700 11.87300 1.000 26.44000 141 ARG A CA 1
ATOM 1950 C C . ARG B 1 119 ? -12.88400 13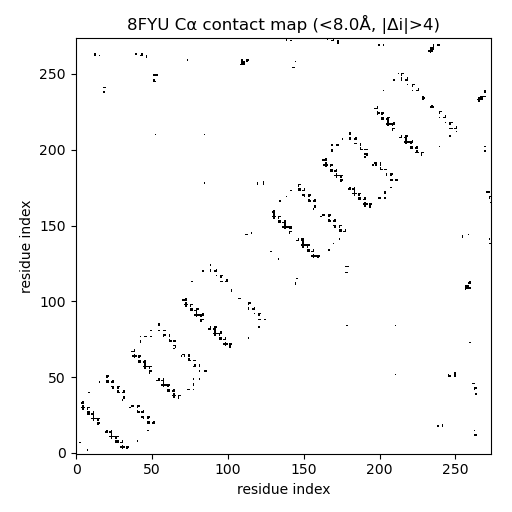.70300 11.98700 1.000 22.33000 141 ARG A C 1
ATOM 1951 O O . ARG B 1 119 ? -14.11900 13.68800 12.04100 1.000 19.16000 141 ARG A O 1
ATOM 1959 N N . ILE B 1 120 ? -12.15900 12.58300 12.09900 1.000 22.77000 142 ILE A N 1
ATOM 1960 C CA . ILE B 1 120 ? -12.82900 11.30000 12.31500 1.000 18.09000 142 ILE A CA 1
ATOM 1961 C C . ILE B 1 120 ? -13.56700 11.30400 13.64900 1.000 19.01000 142 ILE A C 1
ATOM 1962 O O . ILE B 1 120 ? -14.72600 10.88100 13.74400 1.000 20.03000 142 ILE A O 1
ATOM 1967 N N . ALA B 1 121 ? -12.90800 11.79200 14.70400 1.000 18.87000 143 ALA A N 1
ATOM 1968 C CA . ALA B 1 121 ? -13.51500 11.74100 16.03000 1.000 17.89000 143 ALA A CA 1
ATOM 1969 C C . ALA B 1 121 ? -14.74000 12.64100 16.10800 1.000 17.84000 143 ALA A C 1
ATOM 1970 O O . ALA B 1 121 ? -15.76200 12.26700 16.69600 1.000 19.85000 143 ALA A O 1
ATOM 1972 N N . LYS B 1 122 ? -14.65800 13.83100 15.51200 1.000 22.13000 144 LYS A N 1
ATOM 1973 C CA . LYS B 1 122 ? -15.79800 14.74400 15.52800 1.000 23.00000 144 LYS A CA 1
ATOM 1974 C C . LYS B 1 122 ? -16.96500 14.18300 14.72400 1.000 22.99000 144 LYS A C 1
ATOM 1975 O O . LYS B 1 122 ? -18.12900 14.32800 15.11800 1.000 22.45000 144 LYS A O 1
ATOM 1981 N N . LYS B 1 123 ? -16.67400 13.53900 13.59700 1.000 19.61000 145 LYS A N 1
ATOM 1982 C CA . LYS B 1 123 ? -17.74400 12.91100 12.82300 1.000 20.67000 145 LYS A CA 1
ATOM 1983 C C . LYS B 1 123 ? -18.40500 11.78600 13.61500 1.000 25.43000 145 LYS A C 1
ATOM 1984 O O . LYS B 1 123 ? -19.63700 11.65300 13.60600 1.000 22.04000 145 LYS A O 1
ATOM 1990 N N . LYS B 1 124 ? -17.60600 10.99000 14.34400 1.000 21.74000 146 LYS A N 1
ATOM 1991 C CA . LYS B 1 124 ? -18.16900 9.88700 15.12100 1.000 18.95000 146 LYS A CA 1
ATOM 1992 C C . LYS B 1 124 ? -19.03000 10.40200 16.26800 1.000 21.52000 146 LYS A C 1
ATOM 1993 O O . LYS B 1 124 ? -20.13700 9.90400 16.49000 1.000 26.18000 146 LYS A O 1
ATOM 1999 N N . ARG B 1 125 ? -18.53000 11.38000 17.03100 1.000 25.10000 147 ARG A N 1
ATOM 2000 C CA . ARG B 1 125 ? -19.36500 11.98900 18.06200 1.000 28.16000 147 ARG A CA 1
ATOM 2001 C C . ARG B 1 125 ? -20.67600 12.45600 17.45700 1.000 29.18000 147 ARG A C 1
ATOM 2002 O O . ARG B 1 125 ? -21.76100 12.15500 17.96700 1.000 30.36000 147 ARG A O 1
ATOM 2010 N N . TRP B 1 126 ? -20.57100 13.16700 16.33500 1.000 29.72000 148 TRP A N 1
ATOM 2011 C CA . TRP B 1 126 ? -21.70600 13.65100 15.55900 1.000 35.63000 148 TRP A CA 1
ATOM 2012 C C . TRP B 1 126 ? -22.68700 12.52500 15.22800 1.000 35.90000 148 TRP A C 1
ATOM 2013 O O . TRP B 1 126 ? -23.86400 12.58200 15.60100 1.000 36.30000 148 TRP A O 1
ATOM 2024 N N . ASN B 1 127 ? -22.20200 11.46300 14.56600 1.000 38.61000 149 ASN A N 1
ATOM 2025 C CA . ASN B 1 127 ? -23.06400 10.35900 14.12900 1.000 36.21000 149 ASN A CA 1
ATOM 2026 C C . ASN B 1 127 ? -23.72100 9.60900 15.28300 1.000 40.12000 149 ASN A C 1
ATOM 2027 O O . ASN B 1 127 ? -24.63800 8.81500 15.03800 1.000 41.16000 149 ASN A O 1
ATOM 2032 N N . SER B 1 128 ? -23.27700 9.82700 16.51700 1.000 37.98000 150 SER A N 1
ATOM 2033 C CA . SER B 1 128 ? -23.76000 9.05700 17.65900 1.000 39.81000 150 SER A CA 1
ATOM 2034 C C . SER B 1 128 ? -25.16600 9.47700 18.07900 1.000 44.74000 150 SER A C 1
ATOM 2035 O O . SER B 1 128 ? -26.05900 8.63500 18.21000 1.000 47.75000 150 SER A O 1
ATOM 2038 N N . SER C 2 1 ? 7.99500 -9.70300 7.45000 1.000 42.86000 633 SER E N 1
ATOM 2039 C CA . SER C 2 1 ? 7.41100 -8.71500 6.54600 1.000 44.34000 633 SER E CA 1
ATOM 2040 C C . SER C 2 1 ? 7.22600 -9.26900 5.13400 1.000 37.16000 633 SER E C 1
ATOM 2041 O O . SER C 2 1 ? 6.85000 -8.53100 4.22800 1.000 43.41000 633 SER E O 1
ATOM 2043 N N . SER C 2 2 ? 7.48900 -10.56800 4.93700 1.000 38.70000 634 SER E N 1
ATOM 2044 C CA . SER C 2 2 ? 7.36200 -11.13800 3.59800 1.000 34.73000 634 SER E CA 1
ATOM 2045 C C . SER C 2 2 ? 5.90900 -11.31600 3.16400 1.000 35.22000 634 SER E C 1
ATOM 2046 O O . SER C 2 2 ? 5.64300 -11.38500 1.95700 1.000 35.57000 634 SER E O 1
ATOM 2049 N N . THR C 2 3 ? 4.96700 -11.36500 4.10300 1.000 35.23000 635 THR E N 1
ATOM 2050 C CA . THR C 2 3 ? 3.54600 -11.42500 3.77900 1.000 36.60000 635 THR E CA 1
ATOM 2051 C C . THR C 2 3 ? 2.91100 -10.05300 3.99100 1.000 34.48000 635 THR E C 1
ATOM 2052 O O . THR C 2 3 ? 3.16600 -9.39400 5.00600 1.000 36.89000 635 THR E O 1
ATOM 2056 N N . GLY C 2 4 ? 2.09900 -9.62400 3.02700 1.000 35.18000 636 GLY E N 1
ATOM 2057 C CA . GLY C 2 4 ? 1.32700 -8.40500 3.20800 1.000 30.60000 636 GLY E CA 1
ATOM 2058 C C . GLY C 2 4 ? 0.22400 -8.62800 4.22900 1.000 33.47000 636 GLY E C 1
ATOM 2059 O O . GLY C 2 4 ? -0.43400 -9.66900 4.24600 1.000 31.46000 636 GLY E O 1
ATOM 2060 N N . SER C 2 5 ? 0.03900 -7.64700 5.10500 1.000 30.32000 637 SER E N 1
ATOM 2061 C CA . SER C 2 5 ? -0.96900 -7.76600 6.14900 1.000 28.55000 637 SER E CA 1
ATOM 2062 C C . SER C 2 5 ? -2.36600 -7.86400 5.54300 1.000 29.11000 637 SER E C 1
ATOM 2063 O O . SER C 2 5 ? -2.64800 -7.30800 4.47600 1.000 24.29000 637 SER E O 1
ATOM 2066 N N . ILE C 2 6 ? -3.25400 -8.57600 6.24200 1.000 20.78000 638 ILE E N 1
ATOM 2067 C CA . ILE C 2 6 ? -4.65500 -8.57900 5.84200 1.000 23.07000 638 ILE E CA 1
ATOM 2068 C C . ILE C 2 6 ? -5.34500 -7.25000 6.16200 1.000 20.06000 638 ILE E C 1
ATOM 2069 O O . ILE C 2 6 ? -6.39800 -6.95600 5.59000 1.000 25.08000 638 ILE E O 1
ATOM 2074 N N . ASP C 2 7 ? -4.77200 -6.43100 7.04600 1.000 20.41000 639 ASP E N 1
ATOM 2075 C CA . ASP C 2 7 ? -5.35700 -5.14700 7.43600 1.000 19.71000 639 ASP E CA 1
ATOM 2076 C C . ASP C 2 7 ? -5.01600 -4.06300 6.40400 1.000 23.00000 639 ASP E C 1
ATOM 2077 O O . ASP C 2 7 ? -4.39200 -3.04400 6.70600 1.000 25.37000 639 ASP E O 1
ATOM 2082 N N . MET C 2 8 ? -5.45500 -4.29000 5.16500 1.000 20.59000 640 MET E N 1
ATOM 2083 C CA . MET C 2 8 ? -5.08000 -3.41400 4.05600 1.000 23.82000 640 MET E CA 1
ATOM 2084 C C . MET C 2 8 ? -6.07900 -3.59400 2.91100 1.000 21.68000 640 MET E C 1
ATOM 2085 O O . MET C 2 8 ? -6.69900 -4.65500 2.77900 1.000 21.10000 640 MET E O 1
ATOM 2090 N N . VAL C 2 9 ? -6.25900 -2.53900 2.10300 1.000 19.74000 641 VAL E N 1
ATOM 2091 C CA . VAL C 2 9 ? -7.17800 -2.58700 0.96200 1.000 19.40000 641 VAL E CA 1
ATOM 2092 C C . VAL C 2 9 ? -6.59100 -3.45200 -0.15000 1.000 22.70000 641 VAL E C 1
ATOM 2093 O O . VAL C 2 9 ? -5.38200 -3.71000 -0.17600 1.000 22.75000 641 VAL E O 1
ATOM 2097 N N . ASP C 2 10 ? -7.44100 -3.89600 -1.08000 1.000 22.41000 642 ASP E N 1
ATOM 2098 C CA . ASP C 2 10 ? -7.00300 -4.69500 -2.22500 1.000 21.06000 642 ASP E CA 1
ATOM 2099 C C . ASP C 2 10 ? -6.73200 -3.81700 -3.45200 1.000 27.20000 642 ASP E C 1
ATOM 2100 O O . ASP C 2 10 ? -7.52100 -2.90700 -3.76100 1.000 25.73000 642 ASP E O 1
ATOM 2105 N N . SER D 2 1 ? 13.34200 13.59500 14.75200 1.000 42.76000 633 SER C N 1
ATOM 2106 C CA . SER D 2 1 ? 14.02900 14.83000 14.40400 1.000 48.64000 633 SER C CA 1
ATOM 2107 C C . SER D 2 1 ? 12.97500 15.90100 14.19800 1.000 48.02000 633 SER C C 1
ATOM 2108 O O . SER D 2 1 ? 12.72700 16.73600 15.07300 1.000 50.09000 633 SER C O 1
ATOM 2110 N N . SER D 2 2 ? 12.34300 15.85000 13.03100 1.000 46.76000 634 SER C N 1
ATOM 2111 C CA . SER D 2 2 ? 11.23100 16.73100 12.71200 1.000 45.26000 634 SER C CA 1
ATOM 2112 C C . SER D 2 2 ? 10.05000 16.02400 12.05700 1.000 40.88000 634 SER C C 1
ATOM 2113 O O . SER D 2 2 ? 8.95700 16.60300 12.03100 1.000 44.59000 634 SER C O 1
ATOM 2116 N N . THR D 2 3 ? 10.21800 14.80600 11.53200 1.000 40.91000 635 THR C N 1
ATOM 2117 C CA . THR D 2 3 ? 9.12600 14.06600 10.91100 1.000 38.03000 635 THR C CA 1
ATOM 2118 C C . THR D 2 3 ? 9.05500 12.67100 11.51800 1.000 39.32000 635 THR C C 1
ATOM 2119 O O . THR D 2 3 ? 10.08400 12.03900 11.77100 1.000 39.19000 635 THR C O 1
ATOM 2123 N N . GLY D 2 4 ? 7.83500 12.20900 11.77300 1.000 38.51000 636 GLY C N 1
ATOM 2124 C CA . GLY D 2 4 ? 7.61000 10.90500 12.36700 1.000 34.05000 636 GLY C CA 1
ATOM 2125 C C . GLY D 2 4 ? 6.35400 10.25600 11.82200 1.000 35.56000 636 GLY C C 1
ATOM 2126 O O . GLY D 2 4 ? 5.68200 10.82000 10.95100 1.000 33.30000 636 GLY C O 1
ATOM 2127 N N . SER D 2 5 ? 6.01900 9.07000 12.32300 1.000 30.69000 637 SER C N 1
ATOM 2128 C CA . SER D 2 5 ? 4.81700 8.35700 11.90700 1.000 27.20000 637 SER C CA 1
ATOM 2129 C C . SER D 2 5 ? 3.92300 8.21200 13.12400 1.000 30.94000 637 SER C C 1
ATOM 2130 O O . SER D 2 5 ? 4.32600 7.59100 14.11400 1.000 28.77000 637 SER C O 1
ATOM 2133 N N . ILE D 2 6 ? 2.72600 8.80800 13.05900 1.000 26.12000 638 ILE C N 1
ATOM 2134 C CA . ILE D 2 6 ? 1.90900 8.97400 14.25600 1.000 24.10000 638 ILE C CA 1
ATOM 2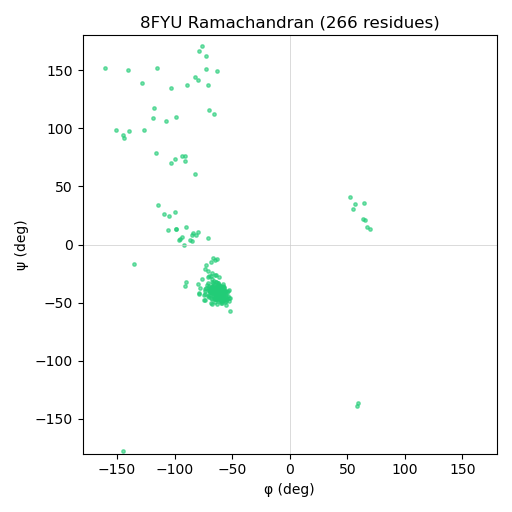135 C C . ILE D 2 6 ? 1.34100 7.65000 14.75900 1.000 26.80000 638 ILE C C 1
ATOM 2136 O O . ILE D 2 6 ? 1.01500 7.53200 15.94600 1.000 26.68000 638 ILE C O 1
ATOM 2141 N N . ASP D 2 7 ? 1.23600 6.64400 13.89600 1.000 24.75000 639 ASP C N 1
ATOM 2142 C CA . ASP D 2 7 ? 0.62100 5.36700 14.23500 1.000 26.48000 639 ASP C CA 1
ATOM 2143 C C . ASP D 2 7 ? 1.63800 4.23000 14.20300 1.000 25.67000 639 ASP C C 1
ATOM 2144 O O . ASP D 2 7 ? 1.30500 3.11000 13.82000 1.000 29.00000 639 ASP C O 1
ATOM 2149 N N . MET D 2 8 ? 2.88200 4.51200 14.58100 1.000 26.42000 640 MET C N 1
ATOM 2150 C CA . MET D 2 8 ? 3.97600 3.55400 14.51300 1.000 27.33000 640 MET C CA 1
ATOM 2151 C C . MET D 2 8 ? 4.85000 3.71700 15.76100 1.000 22.95000 640 MET C C 1
ATOM 2152 O O . MET D 2 8 ? 4.91800 4.80300 16.34200 1.000 22.88000 640 MET C O 1
ATOM 2157 N N . VAL D 2 9 ? 5.48100 2.61700 16.20800 1.000 22.80000 641 VAL C N 1
ATOM 2158 C CA . VAL D 2 9 ? 6.14400 2.60100 17.52100 1.000 19.81000 641 VAL C CA 1
ATOM 2159 C C . VAL D 2 9 ? 7.43100 3.42400 17.47300 1.000 24.35000 641 VAL C C 1
ATOM 2160 O O . VAL D 2 9 ? 8.09600 3.51600 16.43500 1.000 26.30000 641 VAL C O 1
ATOM 2164 N N . ASP D 2 10 ? 7.82700 4.00000 18.60500 1.000 23.07000 642 ASP C N 1
ATOM 2165 C CA . ASP D 2 10 ? 9.10600 4.70600 18.61500 1.000 23.25000 642 ASP C CA 1
ATOM 2166 C C . ASP D 2 10 ? 10.30200 3.78800 18.89100 1.000 29.25000 642 ASP C C 1
ATOM 2167 O O . ASP D 2 10 ? 11.44400 4.26100 18.88300 1.000 26.52000 642 ASP C O 1
#

Secondary structure (DSSP, 8-state):
--HHHHHHHHHHHHHTT-HHHHHHHHHHHHHH-TT-HHHHHHHHHHHHHTT-HHHHHHHHHHHHHH-TT-HHHHHHHHHHHHHTT-HHHHHHHHHHHHHHHHHTT-B-TTHHHHHHHHHHHHHHH-/----HHHHHHHHHHHHHTT-HHHHHHHHHHHHHH-TT-HHHHHHHHHHHHHTT-HHHHHHHHHHHHHH-TT-HHHHHHHHHHHHHTT-HHHHHHHHHHHHHHHHHTT---TTHHHHHHHHHHHHHHH-/--B--TTS--/--SPPSSS--

Organism: Homo sapiens (NCBI:txid9606)

Solvent-accessible surface area: 13483 Å² total; per-residue (Å²): 168,79,33,48,8,124,89,0,56,92,76,0,24,180,54,8,102,37,51,61,16,26,69,0,4,61,12,0,15,109,0,20,105,105,67,69,133,44,11,51,10,21,2,0,44,0,3,0,35,14,65,16,12,15,21,124,85,0,27,33,0,0,118,105,0,42,157,69,59,43,90,16,5,21,0,20,12,2,9,0,33,0,16,6,44,71,129,36,28,101,89,0,19,56,23,0,80,108,0,88,53,0,4,128,121,60,210,75,108,27,39,51,13,7,33,17,9,22,128,15,0,99,89,43,110,201,78,104,94,65,13,122,78,4,36,106,74,0,28,162,51,3,81,26,39,82,31,52,85,0,5,61,15,0,17,113,0,22,102,104,60,65,134,43,11,49,9,18,2,1,40,0,12,0,36,26,84,5,15,6,21,131,71,0,46,35,0,0,109,105,0,35,152,70,60,43,86,16,6,20,0,18,4,3,1,0,37,0,7,5,49,73,120,34,30,94,92,0,10,55,22,0,79,101,0,111,52,0,6,146,115,68,194,56,80,18,62,67,27,6,50,4,4,19,114,14,0,91,94,39,102,186,71,106,123,119,31,57,31,2,50,74,14,62,150,62,95,35,61,0,54,72,19,64

Sequence (274 aa):
KSPSAQELKEQGNRLFVGRKYPEAAACYGRAITRNPLVAVYYTNRALCYLKMQQHEQALADCRRALELDGQSVKAHFFLGQCQLEMESYDEAIANLQRAYSLAKEQRLNFGDDIPSALRIAKKKRWNSPSAQELKEQGNRLFVGRKYPEAAACYGRAITRNPLVAVYYTNRALCYLKMQQHEQALADCRRALELDGQSVKAHFFLGQCQLEMESYDEAIANLQRAYSLAKEQRLNFGDDIPSALRIAKKKRWNSSSTGSIDMVDSSTGSIDMVD

InterPro domains:
  IPR003613 U-box domain [PF04564] (227-299)
  IPR003613 U-box domain [PS51698] (226-300)
  IPR003613 U-box domain [SM00504] (230-293)
  IPR011990 Tetratricopeptide-like helical domain superfamily [G3DSA:1.25.40.10] (24-139)
  IPR011990 Tetratricopeptide-like helical domain superfamily [SSF48452] (25-127)
  IPR013083 Zinc finger, RING/FYVE/PHD-type [G3DSA:3.30.40.10] (224-303)
  IPR019734 Tetratricopeptide repeat [PS50005] (60-93)
  IPR019734 Tetratricopeptide repeat [PS50005] (94-127)
  IPR019734 Tetratricopeptide repeat [SM00028] (26-59)
  IPR019734 Tetratricopeptide repeat [SM00028] (60-93)
  IPR019734 Tetratricopeptide repeat [SM00028] (94-127)
  IPR041312 CHIP, N-terminal tetratricopeptide repeat domain [PF18391] (142-225)
  IPR045202 CHIP , U-box domain [cd16654] (227-297)

=== Feature glossary ===
Legend for the data blocks above and below:

— What the protein is —

Sequence gives the chain of amino acids in standard one-letter code (A=alanine, C=cysteine, …, Y=tyrosine), read N→C. It is the only feature that is directly encoded by the gene; all structural features are derived from the folded form of this sequence.

The annotation block draws on four external resources. InterPro: which protein families and domains the sequence belongs to. GO: standardized terms for what the protein does, what process it participates in, and where in the cell it acts. CATH: which structural fold it has in the CATH hierarchy. Organism: the species of origin.

— Where its atoms are —

Atomic coordinates in PDBx/mmCIF format — the same representation the Protein Data Bank distributes. Each line of the _atom_site loop places one backbone atom in Cartesian space (units: ångströms, origin: arbitrary).

Six rendered views show the 3D structure from the faces of a cube — i.e. along ±x, ±y, ±z. Rendering representation is drawn randomly per protein from cartoon (secondary-structure ribbons), sticks (backbone bonds), or molecular surface; coloring is either N→C rainbow (blue at the N-terminus through red at the C-terminus) or one color per chain.

— Local backbone conformation —

DSSP 8-state secondary structure assigns each residue one of H (α-helix), G (3₁₀-helix), I (π-helix), E (extended β-strand), B (isolated β-bridge), T (hydrogen-bonded turn), S (bend), or '-' (coil). The assignment is computed from backbone hydrogen-bond geometry via the Kabsch–Sander algorithm.

P-SEA three-state annotation labels each residue as helix, strand, or coil based purely on the geometry of the Cα trace. It serves as a fallback when the full backbone (and thus DSSP) is unavailable.

φ (phi) and ψ (psi) are the two rotatable backbone dihedrals per residue: φ is the C(i-1)–N–Cα–C torsion, ψ is the N–Cα–C–N(i+1) torsion, both in degrees on (−180°, 180°]. α-helical residues cluster near (−60°, −45°); β-strand residues near (−120°, +130°). A Ramachandran plot is simply a scatter of (φ, ψ) for every residue.

— Global shape and packing —

Radius of gyration (Rg) is the root-mean-square distance of Cα atoms from their centroid — a single number for overall size and compactness. A globular domain of N residues has Rg ≈ 2.2·N^0.38 Å; an extended or disordered chain has a much larger Rg. The Cα contact count is the number of residue pairs whose Cα atoms are within 8 Å and are more than four positions apart in sequence — a standard proxy for tertiary packing density. The bounding box is the smallest axis-aligned box enclosing all Cα atoms.

Accessible surface area quantifies burial. A residue with SASA near zero is packed into the hydrophobic core; one with SASA >100 Å² sits on the surface. Computed here via the Shrake–Rupley numerical algorithm with a 1.4 Å probe.

The contact map is a binary N×N matrix image: pixel (i, j) is dark where Cα_i and Cα_j are within 8 Å and |i−j|>4. Because the |i−j|>4 filter removes local helical contacts, off-diagonal stripes parallel to the main diagonal indicate parallel β-sheets; stripes perpendicular to it indicate antiparallel β-sheets. The Ramachandran plot scatters every residue's (φ, ψ) pair against the sterically allowed regions. The PAE heatmap renders the predicted-aligned-error matrix.

— Structural neighborhood —

A 3Di character summarizes, for each residue, the relative orientation of the Cα frame of its nearest spatial neighbor. Because it encodes fold topology rather than chemistry, 3Di alignments detect remote structural similarity that sequence alignment misses.

Structural nearest neighbors (via Foldseek easy-search vs the PDB). Reported per hit: target PDB id, E-value, and alignment TM-score. A TM-score above ~0.5 is the conventional threshold for 'same fold'.

— Confidence and disorder —

For AlphaFold models, the B-factor field carries pLDDT — the model's own estimate of local accuracy on a 0–100 scale. Regions with pLDDT<50 should be treated as essentially unmodeled; they often correspond to intrinsically disordered segments.

B-factor (Debye–Waller factor) reflects atomic displacement in the crystal lattice. It is an experimental observable (units Å²), not a prediction; low values mean the atom is pinned down, high values mean it moves or is heterogeneous across the crystal.

Predicted Aligned Error (PAE) is an AlphaFold confidence matrix: entry (i, j) is the expected error in the position of residue j, in ångströms, when the prediction is superimposed on the true structure at residue i. Low PAE within a block of residues means that block is internally rigid and well-predicted; high PAE between two blocks means their relative placement is uncertain even if each block individually is confident.